Protein AF-A0A699IEY5-F1 (afdb_monomer)

Solvent-accessible surface area (backbone atoms only — not comparable to full-atom values): 15674 Å² total; per-residue (Å²): 140,81,79,82,81,75,88,79,75,71,82,82,68,81,81,73,72,76,74,82,61,88,77,71,74,79,75,63,92,64,83,70,92,79,74,82,74,78,90,82,69,92,73,86,74,79,84,72,88,73,83,80,87,78,88,80,79,92,80,80,87,82,85,88,82,80,82,84,90,82,86,85,75,80,78,88,69,86,71,77,81,76,75,76,70,77,94,68,75,80,67,66,61,58,60,57,77,64,67,80,75,80,73,69,82,71,77,78,71,74,88,68,87,76,70,91,72,90,74,92,76,89,74,88,72,87,68,78,74,76,75,69,78,70,74,88,62,81,77,60,67,68,61,55,56,51,49,51,50,53,52,51,51,48,54,51,51,50,57,54,50,50,54,51,50,52,56,50,50,57,51,50,53,53,52,51,55,52,51,52,52,52,51,54,53,49,52,53,49,52,53,48,52,54,51,51,52,51,51,50,51,54,52,51,53,51,52,51,57,54,48,53,52,55,51,54,55,58,71,68,52,75,82,73,91,128

Secondary structure (DSSP, 8-state):
--PPPPS--------------TTTTTTS-PPPTT----S----------------------------------------TT--------SSHHHHGGGTT-----------------------------------SSPPPHHHHHHHHHHHHHHHHHHHHHHHHHHHHHHHHHHHHHHHHHHHHHHHHHHHHHHHHHHHHHHHHHHHHHHHHHHHHHHHTSPPPP-

Organism: Tanacetum cinerariifolium (NCBI:txid118510)

Structure (mmCIF, N/CA/C/O backbone):
data_AF-A0A699IEY5-F1
#
_entry.id   AF-A0A699IEY5-F1
#
loop_
_atom_site.group_PDB
_atom_site.id
_atom_site.type_symbol
_atom_site.label_atom_id
_atom_site.label_alt_id
_atom_site.label_comp_id
_atom_site.label_asym_id
_atom_site.label_entity_id
_atom_site.label_seq_id
_atom_site.pdbx_PDB_ins_code
_atom_site.Cartn_x
_atom_site.Cartn_y
_atom_site.Cartn_z
_atom_site.occupancy
_atom_site.B_iso_or_equiv
_atom_site.auth_seq_id
_atom_site.auth_comp_id
_atom_site.auth_asym_id
_atom_site.auth_atom_id
_atom_site.pdbx_PDB_model_num
ATOM 1 N N . MET A 1 1 ? 12.102 36.924 26.875 1.00 44.59 1 MET A N 1
ATOM 2 C CA . MET A 1 1 ? 13.020 35.795 26.588 1.00 44.59 1 MET A CA 1
ATOM 3 C C . MET A 1 1 ? 12.290 34.607 27.156 1.00 44.59 1 MET A C 1
ATOM 5 O O . MET A 1 1 ? 12.479 34.282 28.319 1.00 44.59 1 MET A O 1
ATOM 9 N N . ASP A 1 2 ? 11.337 34.116 26.375 1.00 48.38 2 ASP A N 1
ATOM 10 C CA . ASP A 1 2 ? 10.254 33.259 26.839 1.00 48.38 2 ASP A CA 1
ATOM 11 C C . ASP A 1 2 ? 10.468 31.893 26.206 1.00 48.38 2 ASP A C 1
ATOM 13 O O . ASP A 1 2 ? 10.446 31.738 24.985 1.00 48.38 2 ASP A O 1
ATOM 17 N N . GLU A 1 3 ? 10.813 30.943 27.061 1.00 57.50 3 GLU A N 1
ATOM 18 C CA . GLU A 1 3 ? 11.148 29.573 26.706 1.00 57.50 3 GLU A CA 1
ATOM 19 C C . GLU A 1 3 ? 9.833 28.789 26.535 1.00 57.50 3 GLU A C 1
ATOM 21 O O . GLU A 1 3 ? 9.016 28.778 27.461 1.00 57.50 3 GLU A O 1
ATOM 26 N N . PRO A 1 4 ? 9.560 28.177 25.368 1.00 61.44 4 PRO A N 1
ATOM 27 C CA . PRO A 1 4 ? 8.331 27.419 25.171 1.00 61.44 4 PRO A CA 1
ATOM 28 C C . PRO A 1 4 ? 8.383 26.113 25.973 1.00 61.44 4 PRO A C 1
ATOM 30 O O . PRO A 1 4 ? 9.353 25.360 25.907 1.00 61.44 4 PRO A O 1
ATOM 33 N N . LEU A 1 5 ? 7.321 25.845 26.734 1.00 59.19 5 LEU A N 1
ATOM 34 C CA . LEU A 1 5 ? 7.157 24.613 27.502 1.00 59.19 5 LEU A CA 1
ATOM 35 C C . LEU A 1 5 ? 6.980 23.420 26.550 1.00 59.19 5 LEU A C 1
ATOM 37 O O . LEU A 1 5 ? 6.060 23.403 25.733 1.00 59.19 5 LEU A O 1
ATOM 41 N N . SER A 1 6 ? 7.861 22.425 26.667 1.00 62.97 6 SER A N 1
ATOM 42 C CA . SER A 1 6 ? 7.830 21.200 25.864 1.00 62.97 6 SER A CA 1
ATOM 43 C C . SER A 1 6 ? 6.516 20.415 26.062 1.00 62.97 6 SER A C 1
ATOM 45 O O . SER A 1 6 ? 6.135 20.184 27.213 1.00 62.97 6 SER A O 1
ATOM 47 N N . PRO A 1 7 ? 5.855 19.933 24.988 1.00 64.44 7 PRO A N 1
ATOM 48 C CA . PRO A 1 7 ? 4.575 19.206 25.054 1.00 64.44 7 PRO A CA 1
ATOM 49 C C . PRO A 1 7 ? 4.640 17.798 25.669 1.00 64.44 7 PRO A C 1
ATOM 51 O O . PRO A 1 7 ? 3.619 17.131 25.786 1.00 64.44 7 PRO A O 1
ATOM 54 N N . ASP A 1 8 ? 5.822 17.329 26.062 1.00 59.19 8 ASP A N 1
ATOM 55 C CA . ASP A 1 8 ? 6.097 15.909 26.307 1.00 59.19 8 ASP A CA 1
ATOM 56 C C . ASP A 1 8 ? 5.829 15.444 27.748 1.00 59.19 8 ASP A C 1
ATOM 58 O O . ASP A 1 8 ? 6.359 14.436 28.215 1.00 59.19 8 ASP A O 1
ATOM 62 N N . ARG A 1 9 ? 4.997 16.175 28.499 1.00 55.38 9 ARG A N 1
ATOM 63 C CA . ARG A 1 9 ? 4.624 15.773 29.861 1.00 55.38 9 ARG A CA 1
ATOM 64 C C . ARG A 1 9 ? 3.450 14.797 29.816 1.00 55.38 9 ARG A C 1
ATOM 66 O O . ARG A 1 9 ? 2.332 15.117 30.215 1.00 55.38 9 ARG A O 1
ATOM 73 N N . VAL A 1 10 ? 3.730 13.605 29.299 1.00 57.25 10 VAL A N 1
ATOM 74 C CA . VAL A 1 10 ? 2.862 12.431 29.400 1.00 57.25 10 VAL A CA 1
ATOM 75 C C . VAL A 1 10 ? 2.579 12.183 30.884 1.00 57.25 10 VAL A C 1
ATOM 77 O O . VAL A 1 10 ? 3.486 12.146 31.714 1.00 57.25 10 VAL A O 1
ATOM 80 N N . PHE A 1 11 ? 1.299 12.095 31.236 1.00 51.12 11 PHE A N 1
ATOM 81 C CA . PHE A 1 11 ? 0.870 11.714 32.574 1.00 51.12 11 PHE A CA 1
ATOM 82 C C . PHE A 1 11 ? 1.264 10.254 32.818 1.00 51.12 11 PHE A C 1
ATOM 84 O O . PHE A 1 11 ? 0.565 9.341 32.381 1.00 51.12 11 PHE A O 1
ATOM 91 N N . ASP A 1 12 ? 2.357 10.038 33.546 1.00 49.09 12 ASP A N 1
ATOM 92 C CA . ASP A 1 12 ? 2.667 8.746 34.154 1.00 49.09 12 ASP A CA 1
ATOM 93 C C . ASP A 1 12 ? 1.659 8.485 35.280 1.00 49.09 12 ASP A C 1
ATOM 95 O O . ASP A 1 12 ? 1.899 8.786 36.452 1.00 49.09 12 ASP A O 1
ATOM 99 N N . PHE A 1 13 ? 0.486 7.954 34.932 1.00 56.94 13 PHE A N 1
ATOM 100 C CA . PHE A 1 13 ? -0.354 7.300 35.925 1.00 56.94 13 PHE A CA 1
ATOM 101 C C . PHE A 1 13 ? 0.352 6.000 36.320 1.00 56.94 13 PHE A C 1
ATOM 103 O O . PHE A 1 13 ? 0.524 5.136 35.455 1.00 56.94 13 PHE A O 1
ATOM 110 N N . PRO A 1 14 ? 0.770 5.823 37.588 1.00 55.97 14 PRO A N 1
ATOM 111 C CA . PRO A 1 14 ? 1.226 4.522 38.036 1.00 55.97 14 PRO A CA 1
ATOM 112 C C . PRO A 1 14 ? 0.063 3.551 37.843 1.00 55.97 14 PRO A C 1
ATOM 114 O O . PRO A 1 14 ? -1.015 3.706 38.420 1.00 55.97 14 PRO A O 1
ATOM 117 N N . MET A 1 15 ? 0.270 2.580 36.960 1.00 57.09 15 MET A N 1
ATOM 118 C CA . MET A 1 15 ? -0.597 1.426 36.800 1.00 57.09 15 MET A CA 1
ATOM 119 C C . MET A 1 15 ? -0.397 0.550 38.040 1.00 57.09 15 MET A C 1
ATOM 121 O O . MET A 1 15 ? 0.263 -0.484 37.972 1.00 57.09 15 MET A O 1
ATOM 125 N N . ASP A 1 16 ? -0.901 0.997 39.191 1.00 61.44 16 ASP A N 1
ATOM 126 C CA . ASP A 1 16 ? -0.962 0.165 40.385 1.00 61.44 16 ASP A CA 1
ATOM 127 C C . ASP A 1 16 ? -1.960 -0.952 40.081 1.00 61.44 16 ASP A C 1
ATOM 129 O O . ASP A 1 16 ? -3.182 -0.772 40.089 1.00 61.44 16 ASP A O 1
ATOM 133 N N . GLU A 1 17 ? -1.406 -2.099 39.700 1.00 58.75 17 GLU A N 1
ATOM 134 C CA . GLU A 1 17 ? -2.132 -3.340 39.508 1.00 58.75 17 GLU A CA 1
ATOM 135 C C . GLU A 1 17 ? -2.865 -3.630 40.828 1.00 58.75 17 GLU A C 1
ATOM 137 O O . GLU A 1 17 ? -2.207 -3.777 41.862 1.00 58.75 17 GLU A O 1
ATOM 142 N N . PRO A 1 18 ? -4.212 -3.625 40.855 1.00 67.00 18 PRO A N 1
ATOM 143 C CA . PRO A 1 18 ? -4.933 -3.806 42.101 1.00 67.00 18 PRO A CA 1
ATOM 144 C C . PRO A 1 18 ? -4.566 -5.174 42.665 1.00 67.00 18 PRO A C 1
ATOM 146 O O . PRO A 1 18 ? -4.771 -6.198 42.010 1.00 67.00 18 PRO A O 1
ATOM 149 N N . GLU A 1 19 ? -4.004 -5.163 43.873 1.00 70.19 19 GLU A N 1
ATOM 150 C CA . GLU A 1 19 ? -3.652 -6.355 44.632 1.00 70.19 19 GLU A CA 1
ATOM 151 C C . GLU A 1 19 ? -4.852 -7.321 44.592 1.00 70.19 19 GLU A C 1
ATOM 153 O O . GLU A 1 19 ? -5.968 -6.914 44.941 1.00 70.19 19 GLU A O 1
ATOM 158 N N . PRO A 1 20 ? -4.690 -8.561 44.091 1.00 64.06 20 PRO A N 1
ATOM 159 C CA . PRO A 1 20 ? -5.809 -9.468 43.901 1.00 64.06 20 PRO A CA 1
ATOM 160 C C . PRO A 1 20 ? -6.422 -9.786 45.263 1.00 64.06 20 PRO A C 1
ATOM 162 O O . PRO A 1 20 ? -5.891 -10.577 46.042 1.00 64.06 20 PRO A O 1
ATOM 165 N N . HIS A 1 21 ? -7.542 -9.132 45.571 1.00 51.53 21 HIS A N 1
ATOM 166 C CA . HIS A 1 21 ? -8.253 -9.356 46.815 1.00 51.53 21 HIS A CA 1
ATOM 167 C C . HIS A 1 21 ? -8.702 -10.829 46.874 1.00 51.53 21 HIS A C 1
ATOM 169 O O . HIS A 1 21 ? -9.432 -11.274 45.984 1.00 51.53 21 HIS A O 1
ATOM 175 N N . PRO A 1 22 ? -8.366 -11.582 47.938 1.00 62.94 22 PRO A N 1
ATOM 176 C CA . PRO A 1 22 ? -8.745 -12.992 48.098 1.00 62.94 22 PRO A CA 1
ATOM 177 C C . PRO A 1 22 ? -10.261 -13.226 48.262 1.00 62.94 22 PRO A C 1
ATOM 179 O O . PRO A 1 22 ? -10.698 -14.342 48.515 1.00 62.94 22 PRO A O 1
ATOM 182 N N . ALA A 1 23 ? -11.091 -12.192 48.098 1.00 49.69 23 ALA A N 1
ATOM 183 C CA . ALA A 1 23 ? -12.546 -12.307 48.050 1.00 49.69 23 ALA A CA 1
ATOM 184 C C . ALA A 1 23 ? -13.081 -12.773 46.676 1.00 49.69 23 ALA A C 1
ATOM 186 O O . ALA A 1 23 ? -14.285 -12.970 46.530 1.00 49.69 23 ALA A O 1
ATOM 187 N N . TYR A 1 24 ? -12.214 -12.962 45.674 1.00 47.25 24 TYR A N 1
ATOM 188 C CA . TYR A 1 24 ? -12.603 -13.275 44.293 1.00 47.25 24 TYR A CA 1
ATOM 189 C C . TYR A 1 24 ? -12.649 -14.780 43.949 1.00 47.25 24 TYR A C 1
ATOM 191 O O . TYR A 1 24 ? -12.571 -15.141 42.781 1.00 47.25 24 TYR A O 1
ATOM 199 N N 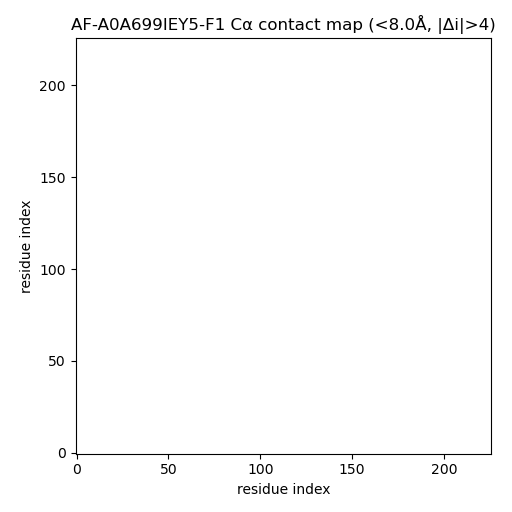. ASP A 1 25 ? -12.829 -15.667 44.933 1.00 50.59 25 ASP A N 1
ATOM 200 C CA . ASP A 1 25 ? -13.098 -17.104 44.698 1.00 50.59 25 ASP A CA 1
ATOM 201 C C . ASP A 1 25 ? -14.599 -17.425 44.512 1.00 50.59 25 ASP A C 1
ATOM 203 O O . ASP A 1 25 ? -14.991 -18.577 44.319 1.00 50.59 25 ASP A O 1
ATOM 207 N N . PHE A 1 26 ? -15.469 -16.408 44.519 1.00 53.47 26 PHE A N 1
ATOM 208 C CA . PHE A 1 26 ? -16.922 -16.587 44.387 1.00 53.47 26 PHE A CA 1
ATOM 209 C C . PHE A 1 26 ? -17.427 -16.804 42.951 1.00 53.47 26 PHE A C 1
ATOM 211 O O . PHE A 1 26 ? -18.606 -17.099 42.763 1.00 53.47 26 PHE A O 1
ATOM 218 N N . PHE A 1 27 ? -16.557 -16.706 41.941 1.00 51.53 27 PHE A N 1
ATOM 219 C CA . PHE A 1 27 ? -16.922 -16.869 40.528 1.00 51.53 27 PHE A CA 1
ATOM 220 C C . PHE A 1 27 ? -16.269 -18.089 39.876 1.00 51.53 27 PHE A C 1
ATOM 222 O O . PHE A 1 27 ? -15.937 -18.072 38.690 1.00 51.53 27 PHE A O 1
ATOM 229 N N . THR A 1 28 ? -16.134 -19.193 40.611 1.00 51.50 28 THR A N 1
ATOM 230 C CA . THR A 1 28 ? -16.179 -20.482 39.913 1.00 51.50 28 THR A CA 1
ATOM 231 C C . THR A 1 28 ? -17.597 -20.625 39.343 1.00 51.50 28 THR A C 1
ATOM 233 O O . THR A 1 28 ? -18.558 -20.441 40.091 1.00 51.50 28 THR A O 1
ATOM 236 N N . PRO A 1 29 ? -17.786 -20.894 38.036 1.00 52.06 29 PRO A N 1
ATOM 237 C CA . PRO A 1 29 ? -19.105 -21.151 37.473 1.00 52.06 29 PRO A CA 1
ATOM 238 C C . PRO A 1 29 ? -19.614 -22.499 38.000 1.00 52.06 29 PRO A C 1
ATOM 240 O O . PRO A 1 29 ? -19.549 -23.530 37.334 1.00 52.06 29 PRO A O 1
ATOM 243 N N . GLY A 1 30 ? -20.070 -22.501 39.248 1.00 53.75 30 GLY A N 1
ATOM 244 C CA . GLY A 1 30 ? -20.831 -23.581 39.839 1.00 53.75 30 GLY A CA 1
ATOM 245 C C . GLY A 1 30 ? -22.255 -23.533 39.282 1.00 53.75 30 GLY A C 1
ATOM 246 O O . GLY A 1 30 ? -22.832 -22.448 39.181 1.00 53.75 30 GLY A O 1
ATOM 247 N N . PRO A 1 31 ? -22.849 -24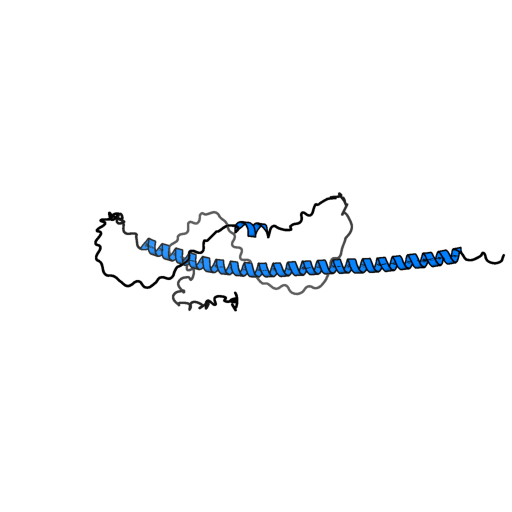.674 38.898 1.00 54.16 31 PRO A N 1
ATOM 248 C CA . PRO A 1 31 ? -24.243 -24.706 38.481 1.00 54.16 31 PRO A CA 1
ATOM 249 C C . PRO A 1 31 ? -25.126 -24.179 39.622 1.00 54.16 31 PRO A C 1
ATOM 251 O O . PRO A 1 31 ? -25.134 -24.743 40.715 1.00 54.16 31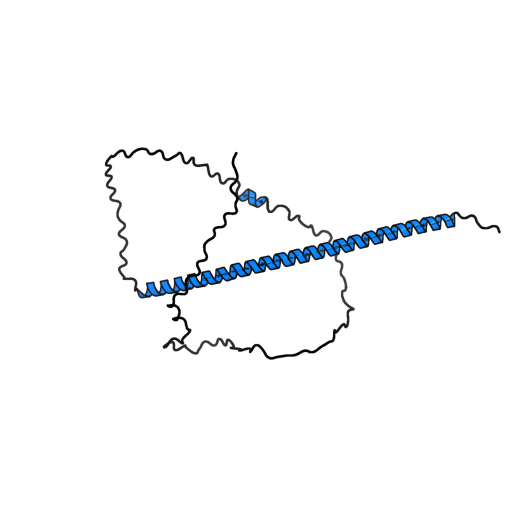 PRO A O 1
ATOM 254 N N . LEU A 1 32 ? -25.848 -23.083 39.365 1.00 53.22 32 LEU A N 1
ATOM 255 C CA . LEU A 1 32 ? -26.795 -22.480 40.304 1.00 53.22 32 LEU A CA 1
ATOM 256 C C . LEU A 1 32 ? -27.790 -23.550 40.797 1.00 53.22 32 LEU A C 1
ATOM 258 O O . LEU A 1 32 ? -28.533 -24.110 39.980 1.00 53.22 32 LEU A O 1
ATOM 262 N N . PRO A 1 33 ? -27.850 -23.847 42.108 1.00 51.00 33 PRO A N 1
ATOM 263 C CA . PRO A 1 33 ? -28.810 -24.798 42.640 1.00 51.00 33 PRO A CA 1
ATOM 264 C C . PRO A 1 33 ? -30.203 -24.165 42.588 1.00 51.00 33 PRO A C 1
ATOM 266 O O . PRO A 1 33 ? -30.530 -23.288 43.380 1.00 51.00 33 PRO A O 1
ATOM 269 N N . GLY A 1 34 ? -31.024 -24.599 41.629 1.00 53.75 34 GLY A N 1
ATOM 270 C CA . GLY A 1 34 ? -32.441 -24.226 41.557 1.00 53.75 34 GLY A CA 1
ATOM 271 C C . GLY A 1 34 ? -32.928 -23.701 40.209 1.00 53.75 34 GLY A C 1
ATOM 272 O O . GLY A 1 34 ? -34.137 -23.546 40.040 1.00 53.75 34 GLY A O 1
ATOM 273 N N . TYR A 1 35 ? -32.051 -23.485 39.223 1.00 52.12 35 TYR A N 1
ATOM 274 C CA . TYR A 1 35 ? -32.509 -23.127 37.880 1.00 52.12 35 TYR A CA 1
ATOM 275 C C . TYR A 1 35 ? -32.896 -24.385 37.095 1.00 52.12 35 TYR A C 1
ATOM 277 O O . TYR A 1 35 ? -32.080 -25.009 36.416 1.00 52.12 35 TYR A O 1
ATOM 285 N N . VAL A 1 36 ? -34.166 -24.780 37.202 1.00 46.84 36 VAL A N 1
ATOM 286 C CA . VAL A 1 36 ? -34.780 -25.766 36.304 1.00 46.84 36 VAL A CA 1
ATOM 287 C C . VAL A 1 36 ? -34.956 -25.087 34.946 1.00 46.84 36 VAL A C 1
ATOM 289 O O . VAL A 1 36 ? -35.985 -24.480 34.655 1.00 46.84 36 VAL A O 1
ATOM 292 N N . GLY A 1 37 ? -33.894 -25.124 34.142 1.00 47.22 37 GLY A N 1
ATOM 293 C CA . GLY A 1 37 ? -33.893 -24.627 32.774 1.00 47.22 37 GLY A CA 1
ATOM 294 C C . GLY A 1 37 ? -34.961 -25.339 31.950 1.00 47.22 37 GLY A C 1
ATOM 295 O O . GLY A 1 37 ? -34.949 -26.561 31.816 1.00 47.22 37 GLY A O 1
ATOM 296 N N . ASN A 1 38 ? -35.893 -24.554 31.419 1.00 56.19 38 ASN A N 1
ATOM 297 C CA . ASN A 1 38 ? -36.913 -24.979 30.472 1.00 56.19 38 ASN A CA 1
ATOM 298 C C . ASN A 1 38 ? -36.242 -25.567 29.207 1.00 56.19 38 ASN A C 1
ATOM 300 O O . ASN A 1 38 ? -35.584 -24.815 28.488 1.00 56.19 38 ASN A O 1
ATOM 304 N N . PRO A 1 39 ? -36.391 -26.871 28.902 1.00 54.03 39 PRO A N 1
ATOM 305 C CA . PRO A 1 39 ? -35.650 -27.541 27.828 1.00 54.03 39 PRO A CA 1
ATOM 306 C C . PRO A 1 39 ? -36.206 -27.294 26.412 1.00 54.03 39 PRO A C 1
ATOM 308 O O . PRO A 1 39 ? -35.895 -28.052 25.498 1.00 54.03 39 PRO A O 1
ATOM 311 N N . ASN A 1 40 ? -37.040 -26.271 26.200 1.00 53.62 40 ASN A N 1
ATOM 312 C CA . ASN A 1 40 ? -37.707 -26.045 24.915 1.00 53.62 40 ASN A CA 1
ATOM 313 C C . ASN A 1 40 ? -37.403 -24.676 24.291 1.00 53.62 40 ASN A C 1
ATOM 315 O O . ASN A 1 40 ? -38.310 -23.891 24.009 1.00 53.62 40 ASN A O 1
ATOM 319 N N . ASN A 1 41 ? -36.131 -24.394 24.027 1.00 51.72 41 ASN A N 1
ATOM 320 C CA . ASN A 1 41 ? -35.771 -23.512 22.924 1.00 51.72 41 ASN A CA 1
ATOM 321 C C . ASN A 1 41 ? -34.960 -24.318 21.897 1.00 51.72 41 ASN A C 1
ATOM 323 O O . ASN A 1 41 ? -33.858 -24.795 22.137 1.00 51.72 41 ASN A O 1
ATOM 327 N N . GLY A 1 42 ? -35.576 -24.553 20.738 1.00 53.00 42 GLY A N 1
ATOM 328 C CA . GLY A 1 42 ? -35.043 -25.354 19.635 1.00 53.00 42 GLY A CA 1
ATOM 329 C C . GLY A 1 42 ? -33.914 -24.681 18.851 1.00 53.00 42 GLY A C 1
ATOM 330 O O . GLY A 1 42 ? -33.864 -24.800 17.631 1.00 53.00 42 GLY A O 1
ATOM 331 N N . ASN A 1 43 ? -33.008 -23.967 19.508 1.00 48.94 43 ASN A N 1
ATOM 332 C CA . ASN A 1 43 ? -31.801 -23.423 18.899 1.00 48.94 43 ASN A CA 1
ATOM 333 C C . ASN A 1 43 ? -30.631 -24.384 19.144 1.00 48.94 43 ASN A C 1
ATOM 335 O O . ASN A 1 43 ? -29.822 -24.212 20.052 1.00 48.94 43 ASN A O 1
ATOM 339 N N . GLY A 1 44 ? -30.555 -25.399 18.278 1.00 53.78 44 GLY A N 1
ATOM 340 C CA . GLY A 1 44 ? -29.440 -26.334 18.158 1.00 53.78 44 GLY A CA 1
ATOM 341 C C . GLY A 1 44 ? -28.143 -25.644 17.742 1.00 53.78 44 GLY A C 1
ATOM 342 O O . GLY A 1 44 ? -27.772 -25.651 16.572 1.00 53.78 44 GLY A O 1
ATOM 343 N N . TRP A 1 45 ? -27.435 -25.079 18.717 1.00 45.75 45 TRP A N 1
ATOM 344 C CA . TRP A 1 45 ? -26.037 -24.705 18.562 1.00 45.75 45 TRP A CA 1
ATOM 345 C C . TRP A 1 45 ? -25.186 -25.912 18.931 1.00 45.75 45 TRP A C 1
ATOM 347 O O . TRP A 1 45 ? -25.079 -26.325 20.085 1.00 45.75 45 TRP A O 1
ATOM 357 N N . ILE A 1 46 ? -24.655 -26.520 17.880 1.00 54.22 46 ILE A N 1
ATOM 358 C CA . ILE A 1 46 ? -23.742 -27.649 17.897 1.00 54.22 46 ILE A CA 1
ATOM 359 C C . ILE A 1 46 ? -22.551 -27.302 18.800 1.00 54.22 46 ILE A C 1
ATOM 361 O O . ILE A 1 46 ? -21.737 -26.439 18.482 1.00 54.22 46 ILE A O 1
ATOM 365 N N . LYS A 1 47 ? -22.442 -28.023 19.919 1.00 55.06 47 LYS A N 1
ATOM 366 C CA . LYS A 1 47 ? -21.154 -28.340 20.532 1.00 55.06 47 LYS A CA 1
ATOM 367 C C . LYS A 1 47 ? -20.397 -29.211 19.535 1.00 55.06 47 LYS A C 1
ATOM 369 O O . LYS A 1 47 ? -20.723 -30.384 19.377 1.00 55.06 47 LYS A O 1
ATOM 374 N N . ALA A 1 48 ? -19.422 -28.632 18.852 1.00 53.06 48 ALA A N 1
ATOM 375 C CA . ALA A 1 48 ? -18.351 -29.395 18.239 1.00 53.06 48 ALA A CA 1
ATOM 376 C C . ALA A 1 48 ? -17.082 -29.075 19.025 1.00 53.06 48 ALA A C 1
ATOM 378 O O . ALA A 1 48 ? -16.413 -28.076 18.774 1.00 53.06 48 ALA A O 1
ATOM 379 N N . ASP A 1 49 ? -16.794 -29.932 20.002 1.00 52.31 49 ASP A N 1
ATOM 380 C CA . ASP A 1 49 ? -15.433 -30.169 20.459 1.00 52.31 49 ASP A CA 1
ATOM 381 C C . ASP A 1 49 ? -14.624 -30.624 19.237 1.00 52.31 49 ASP A C 1
ATOM 383 O O . ASP A 1 49 ? -14.739 -31.765 18.787 1.00 52.31 49 ASP A O 1
ATOM 387 N N . VAL A 1 50 ? -13.842 -29.716 18.655 1.00 42.94 50 VAL A N 1
ATOM 388 C CA . VAL A 1 50 ? -12.776 -30.081 17.722 1.00 42.94 50 VAL A CA 1
ATOM 389 C C . VAL A 1 50 ? -11.503 -30.217 18.555 1.00 42.94 50 VAL A C 1
ATOM 391 O O . VAL A 1 50 ? -10.998 -29.202 19.043 1.00 42.94 50 VAL A O 1
ATOM 394 N N . PRO A 1 51 ? -10.972 -31.435 18.764 1.00 57.78 51 PRO A N 1
ATOM 395 C CA . PRO A 1 51 ? -9.686 -31.596 19.415 1.00 57.78 51 PRO A CA 1
ATOM 396 C C . PRO A 1 51 ? -8.587 -31.050 18.500 1.00 57.78 51 PRO A C 1
ATOM 398 O O . PRO A 1 51 ? -8.356 -31.544 17.396 1.00 57.78 51 PRO A O 1
ATOM 401 N N . LEU A 1 52 ? -7.898 -30.019 18.986 1.00 51.62 52 LEU A N 1
ATOM 402 C CA . LEU A 1 52 ? -6.560 -29.683 18.529 1.00 51.62 52 LEU A CA 1
ATOM 403 C C . LEU A 1 52 ? -5.625 -30.867 18.806 1.00 51.62 52 LEU A C 1
ATOM 405 O O . LEU A 1 52 ? -5.657 -31.447 19.889 1.00 51.62 52 LEU A O 1
ATOM 409 N N . LEU A 1 53 ? -4.705 -31.076 17.863 1.00 49.69 53 LEU A N 1
ATOM 410 C CA . LEU A 1 53 ? -3.386 -31.675 18.071 1.00 49.69 53 LEU A CA 1
ATOM 411 C C . LEU A 1 53 ? -3.293 -33.209 17.958 1.00 49.69 53 LEU A C 1
ATOM 413 O O . LEU A 1 53 ? -3.346 -33.949 18.935 1.00 49.69 53 LEU A O 1
ATOM 417 N N . GLY A 1 54 ? -3.019 -33.661 16.734 1.00 44.56 54 GLY A N 1
ATOM 418 C CA . GLY A 1 54 ? -2.505 -34.994 16.430 1.00 44.56 54 GLY A CA 1
ATOM 419 C C . GLY A 1 54 ? -1.652 -34.953 15.163 1.00 44.56 54 GLY A C 1
ATOM 420 O O . GLY A 1 54 ? -2.180 -35.084 14.069 1.00 44.56 54 GLY A O 1
ATOM 421 N N . GLU A 1 55 ? -0.359 -34.675 15.341 1.00 53.44 55 GLU A N 1
ATOM 422 C CA . GLU A 1 55 ? 0.759 -35.307 14.624 1.00 53.44 55 GLU A CA 1
ATOM 423 C C . GLU A 1 55 ? 0.550 -35.647 13.128 1.00 53.44 55 GLU A C 1
ATOM 425 O O . GLU A 1 55 ? 0.017 -36.697 12.780 1.00 53.44 55 GLU A O 1
ATOM 430 N N . LEU A 1 56 ? 1.078 -34.813 12.225 1.00 45.56 56 LEU A N 1
ATOM 431 C CA . LEU A 1 56 ? 1.412 -35.249 10.866 1.00 45.56 56 LEU A CA 1
ATOM 432 C C . LEU A 1 56 ? 2.823 -34.789 10.519 1.00 45.56 56 LEU A C 1
ATOM 434 O O . LEU A 1 56 ? 3.114 -33.604 10.359 1.00 45.56 56 LEU A O 1
ATOM 438 N N . GLY A 1 57 ? 3.699 -35.787 10.490 1.00 39.41 57 GLY A N 1
ATOM 439 C CA . GLY A 1 57 ? 5.091 -35.672 10.125 1.00 39.41 57 GLY A CA 1
ATOM 440 C C . GLY A 1 57 ? 5.299 -35.340 8.651 1.00 39.41 57 GLY A C 1
ATOM 441 O O . GLY A 1 57 ? 4.406 -35.424 7.812 1.00 39.41 57 GLY A O 1
ATOM 442 N N . ALA A 1 58 ? 6.546 -34.967 8.389 1.00 51.09 58 ALA A N 1
ATOM 443 C CA . ALA A 1 58 ? 7.157 -34.714 7.099 1.00 51.09 58 ALA A CA 1
ATOM 444 C C . ALA A 1 58 ? 6.612 -35.564 5.934 1.00 51.09 58 ALA A C 1
ATOM 446 O O . ALA A 1 58 ? 6.730 -36.789 5.932 1.00 51.09 58 ALA A O 1
ATOM 447 N N . MET A 1 59 ? 6.174 -34.887 4.870 1.00 43.78 59 MET A N 1
ATOM 448 C CA . MET A 1 59 ? 6.287 -35.412 3.513 1.00 43.78 59 MET A CA 1
ATOM 449 C C . MET A 1 59 ? 6.881 -34.337 2.606 1.00 43.78 59 MET A C 1
ATOM 451 O O . MET A 1 59 ? 6.438 -33.192 2.568 1.00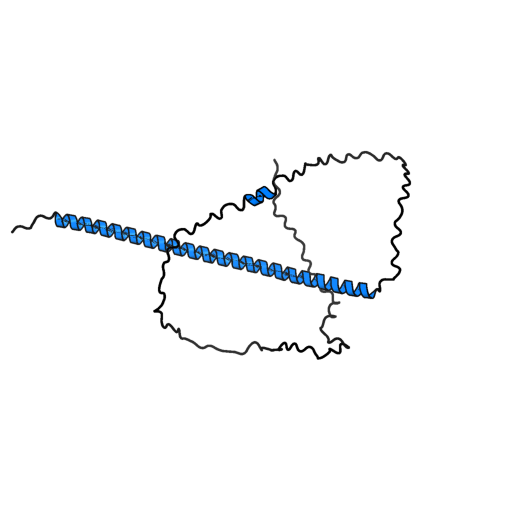 43.78 59 MET A O 1
ATOM 455 N N . ALA A 1 60 ? 7.964 -34.735 1.956 1.00 47.59 60 ALA A N 1
ATOM 456 C CA . ALA A 1 60 ? 8.755 -33.967 1.021 1.00 47.59 60 ALA A CA 1
ATOM 457 C C . ALA A 1 60 ? 8.049 -33.811 -0.339 1.00 47.59 60 ALA A C 1
ATOM 459 O O . ALA A 1 60 ? 7.266 -34.673 -0.718 1.00 47.59 60 ALA A O 1
ATOM 460 N N . ASN A 1 61 ? 8.448 -32.756 -1.062 1.00 49.19 61 ASN A N 1
ATOM 461 C CA . ASN A 1 61 ? 8.546 -32.615 -2.524 1.00 49.19 61 ASN A CA 1
ATOM 462 C C . ASN A 1 61 ? 7.349 -33.018 -3.406 1.00 49.19 61 ASN A C 1
ATOM 464 O O . ASN A 1 61 ? 7.152 -34.201 -3.637 1.00 49.19 61 ASN A O 1
ATOM 468 N N . GLU A 1 62 ? 6.712 -32.037 -4.065 1.00 53.94 62 GLU A N 1
ATOM 469 C CA . GLU A 1 62 ? 6.851 -31.794 -5.523 1.00 53.94 62 GLU A CA 1
ATOM 470 C C . GLU A 1 62 ? 6.091 -30.509 -5.946 1.00 53.94 62 GLU A C 1
ATOM 472 O O . GLU A 1 62 ? 4.946 -30.323 -5.531 1.00 53.94 62 GLU A O 1
ATOM 477 N N . PRO A 1 63 ? 6.673 -29.598 -6.755 1.00 48.34 63 PRO A N 1
ATOM 478 C CA . PRO A 1 63 ? 5.959 -28.436 -7.276 1.00 48.34 63 PRO A CA 1
ATOM 479 C C . PRO A 1 63 ? 5.205 -28.798 -8.563 1.00 48.34 63 PRO A C 1
ATOM 481 O O . PRO A 1 63 ? 5.812 -29.077 -9.597 1.00 48.34 63 PRO A O 1
ATOM 484 N N . MET A 1 64 ? 3.873 -28.732 -8.535 1.00 46.00 64 MET A N 1
ATOM 485 C CA . MET A 1 64 ? 3.062 -28.749 -9.755 1.00 46.00 64 MET A CA 1
ATOM 486 C C . MET A 1 64 ? 3.171 -27.400 -10.476 1.00 46.00 64 MET A C 1
ATOM 488 O O . MET A 1 64 ? 2.353 -26.502 -10.295 1.00 46.00 64 MET A O 1
ATOM 492 N N . VAL A 1 65 ? 4.202 -27.274 -11.311 1.00 49.72 65 VAL A N 1
ATOM 493 C CA . VAL A 1 65 ? 4.239 -26.331 -12.433 1.00 49.72 65 VAL A CA 1
ATOM 494 C C . VAL A 1 65 ? 3.556 -27.014 -13.614 1.00 49.72 65 VAL A C 1
ATOM 496 O O . VAL A 1 65 ? 4.081 -27.977 -14.168 1.00 49.72 65 VAL A O 1
ATOM 499 N N . GLY A 1 66 ? 2.384 -26.520 -14.003 1.00 43.59 66 GLY A N 1
ATOM 500 C CA . GLY A 1 66 ? 1.671 -27.004 -15.178 1.00 43.59 66 GLY A CA 1
ATOM 501 C C . GLY A 1 66 ? 0.610 -26.015 -15.645 1.00 43.59 66 GLY A C 1
ATOM 502 O O . GLY A 1 66 ? -0.428 -25.897 -15.009 1.00 43.59 66 GLY A O 1
ATOM 503 N N . LEU A 1 67 ? 0.888 -25.394 -16.797 1.00 48.88 67 LEU A N 1
ATOM 504 C CA . LEU A 1 67 ? -0.041 -24.714 -17.712 1.00 48.88 67 LEU A CA 1
ATOM 505 C C . LEU A 1 67 ? -0.510 -23.294 -17.351 1.00 48.88 67 LEU A C 1
ATOM 507 O O . LEU A 1 67 ? -1.636 -23.042 -16.941 1.00 48.88 67 LEU A O 1
ATOM 511 N N . LEU A 1 68 ? 0.382 -22.352 -17.664 1.00 50.78 68 LEU A N 1
ATOM 512 C CA . LEU A 1 68 ? 0.028 -21.137 -18.404 1.00 50.78 68 LEU A CA 1
ATOM 513 C C . LEU A 1 68 ? -0.534 -21.492 -19.797 1.00 50.78 68 LEU A C 1
ATOM 515 O O . LEU A 1 68 ? -0.183 -22.538 -20.341 1.00 50.78 68 LEU A O 1
ATOM 519 N N . VAL A 1 69 ? -1.231 -20.519 -20.395 1.00 47.09 69 VAL A N 1
ATOM 520 C CA . VAL A 1 69 ? -1.586 -20.372 -21.826 1.00 47.09 69 VAL A CA 1
ATOM 521 C C . VAL A 1 69 ? -3.014 -20.806 -22.183 1.00 47.09 69 VAL A C 1
ATOM 523 O O . VAL A 1 69 ? -3.246 -21.915 -22.647 1.00 47.09 69 VAL A O 1
ATOM 526 N N . ASP A 1 70 ? -3.986 -19.930 -21.926 1.00 48.16 70 ASP A N 1
ATOM 527 C CA . ASP A 1 70 ? -4.707 -19.150 -22.952 1.00 48.16 70 ASP A CA 1
ATOM 528 C C . ASP A 1 70 ? -5.897 -18.421 -22.303 1.00 48.16 70 ASP A C 1
ATOM 530 O O . ASP A 1 70 ? -6.390 -18.848 -21.267 1.00 48.16 70 ASP A O 1
ATOM 534 N N . GLU A 1 71 ? -6.357 -17.332 -22.925 1.00 56.62 71 GLU A N 1
ATOM 535 C CA . GLU A 1 71 ? -7.594 -16.600 -22.579 1.00 56.62 71 GLU A CA 1
ATOM 536 C C . GLU A 1 71 ? -7.470 -15.429 -21.582 1.00 56.62 71 GLU A C 1
ATOM 538 O O . GLU A 1 71 ? -8.239 -15.270 -20.639 1.00 56.62 71 GLU A O 1
ATOM 543 N N . ILE A 1 72 ? -6.553 -14.508 -21.874 1.00 52.03 72 ILE A N 1
ATOM 544 C CA . ILE A 1 72 ? -6.793 -13.077 -21.628 1.00 52.03 72 ILE A CA 1
ATOM 545 C C . ILE A 1 72 ? -6.915 -12.395 -22.986 1.00 52.03 72 ILE A C 1
ATOM 547 O O . ILE A 1 72 ? -5.959 -11.860 -23.538 1.00 52.03 72 ILE A O 1
ATOM 551 N N . ALA A 1 73 ? -8.114 -12.501 -23.558 1.00 44.94 73 ALA A N 1
ATOM 552 C CA . ALA A 1 73 ? -8.538 -11.629 -24.636 1.00 44.94 73 ALA A CA 1
ATOM 553 C C . ALA A 1 73 ? -8.693 -10.215 -24.063 1.00 44.94 73 ALA A C 1
ATOM 555 O O . ALA A 1 73 ? -9.492 -9.984 -23.154 1.00 44.94 73 ALA A O 1
ATOM 556 N N . GLU A 1 74 ? -7.905 -9.284 -24.588 1.00 61.53 74 GLU A N 1
ATOM 557 C CA . GLU A 1 74 ? -8.076 -7.853 -24.364 1.00 61.53 74 GLU A CA 1
ATOM 558 C C . GLU A 1 74 ? -9.505 -7.423 -24.746 1.00 61.53 74 GLU A C 1
ATOM 560 O O . GLU A 1 74 ? -10.076 -7.900 -25.733 1.00 61.53 74 GLU A O 1
ATOM 565 N N . PRO A 1 75 ? -10.062 -6.450 -24.013 1.00 43.69 75 PRO A N 1
ATOM 566 C CA . PRO A 1 75 ? -10.230 -5.185 -24.700 1.00 43.69 75 PRO A CA 1
ATOM 567 C C . PRO A 1 75 ? -9.585 -4.055 -23.909 1.00 43.69 75 PRO A C 1
ATOM 569 O O . PRO A 1 75 ? -10.033 -3.653 -22.836 1.00 43.69 75 PRO A O 1
ATOM 572 N N . ILE A 1 76 ? -8.551 -3.503 -24.533 1.00 55.09 76 ILE A N 1
ATOM 573 C CA . ILE A 1 76 ? -8.200 -2.095 -24.454 1.00 55.09 76 ILE A CA 1
ATOM 574 C C . ILE A 1 76 ? -9.466 -1.315 -24.842 1.00 55.09 76 ILE A C 1
ATOM 576 O O . ILE A 1 76 ? -9.798 -1.189 -26.019 1.00 55.09 76 ILE A O 1
ATOM 580 N N . VAL A 1 77 ? -10.218 -0.844 -23.851 1.00 50.09 77 VAL A N 1
ATOM 581 C CA . VAL A 1 77 ? -11.044 0.349 -24.024 1.00 50.09 77 VAL A CA 1
ATOM 582 C C . VAL A 1 77 ? -10.209 1.486 -23.470 1.00 50.09 77 VAL A C 1
ATOM 584 O O . VAL A 1 77 ? -9.913 1.520 -22.276 1.00 50.09 77 VAL A O 1
ATOM 587 N N . GLU A 1 78 ? -9.795 2.375 -24.370 1.00 56.25 78 GLU A N 1
ATOM 588 C CA . GLU A 1 78 ? -9.327 3.720 -24.058 1.00 56.25 78 GLU A CA 1
ATOM 589 C C . GLU A 1 78 ? -10.319 4.379 -23.092 1.00 56.25 78 GLU A C 1
ATOM 591 O O . GLU A 1 78 ? -11.360 4.893 -23.487 1.00 56.25 78 GLU A O 1
ATOM 596 N N . ALA A 1 79 ? -10.005 4.343 -21.799 1.00 54.62 79 ALA A N 1
ATOM 597 C CA . ALA A 1 79 ? -10.468 5.344 -20.851 1.00 54.62 79 ALA A CA 1
ATOM 598 C C . ALA A 1 79 ? -9.381 6.418 -20.778 1.00 54.62 79 ALA A C 1
ATOM 600 O O . ALA A 1 79 ? -8.683 6.583 -19.777 1.00 54.62 79 ALA A O 1
ATOM 601 N N . GLU A 1 80 ? -9.198 7.087 -21.913 1.00 57.22 80 GLU A N 1
ATOM 602 C CA . GLU A 1 80 ? -8.685 8.445 -21.949 1.00 57.22 80 GLU A CA 1
ATOM 603 C C . GLU A 1 80 ? -9.535 9.309 -20.999 1.00 57.22 80 GLU A C 1
ATOM 605 O O . GLU A 1 80 ? -10.764 9.247 -21.000 1.00 57.22 80 GLU A O 1
ATOM 610 N N . ASP A 1 81 ? -8.850 10.068 -20.146 1.00 56.66 81 ASP A N 1
ATOM 611 C CA . ASP A 1 81 ? -9.411 11.031 -19.193 1.00 56.66 81 ASP A CA 1
ATOM 612 C C . ASP A 1 81 ? -10.122 10.473 -17.943 1.00 56.66 81 ASP A C 1
ATOM 614 O O . ASP A 1 81 ? -11.176 10.944 -17.512 1.00 56.66 81 ASP A O 1
ATOM 618 N N . GLN A 1 82 ? -9.462 9.557 -17.225 1.00 46.16 82 GLN A N 1
ATOM 619 C CA . GLN A 1 82 ? -9.593 9.596 -15.765 1.00 46.16 82 GLN A CA 1
ATOM 620 C C . GLN A 1 82 ? -8.801 10.787 -15.232 1.00 46.16 82 GLN A C 1
ATOM 622 O O . GLN A 1 82 ? -7.611 10.709 -14.930 1.00 46.16 82 GLN A O 1
ATOM 627 N N . VAL A 1 83 ? -9.516 11.904 -15.140 1.00 49.31 83 VAL A N 1
ATOM 628 C CA . VAL A 1 83 ? -9.186 13.071 -14.337 1.00 49.31 83 VAL A CA 1
ATOM 629 C C . VAL A 1 83 ? -8.855 12.574 -12.929 1.00 49.31 83 VAL A C 1
ATOM 631 O O . VAL A 1 83 ? -9.743 12.289 -12.125 1.00 49.31 83 VAL A O 1
ATOM 634 N N . ILE A 1 84 ? -7.566 12.431 -12.625 1.00 49.34 84 ILE A N 1
ATOM 635 C CA . ILE A 1 84 ? -7.105 12.387 -11.243 1.00 49.34 84 ILE A CA 1
ATOM 636 C C . ILE A 1 84 ? -7.405 13.785 -10.715 1.00 49.34 84 ILE A C 1
ATOM 638 O O . ILE A 1 84 ? -6.648 14.727 -10.944 1.00 49.34 84 ILE A O 1
ATOM 642 N N . ALA A 1 85 ? -8.572 13.942 -10.088 1.00 47.75 85 ALA A N 1
ATOM 643 C CA . ALA A 1 85 ? -8.836 15.104 -9.265 1.00 47.75 85 ALA A CA 1
ATOM 644 C C . ALA A 1 85 ? -7.664 15.210 -8.277 1.00 47.75 85 ALA A C 1
ATOM 646 O O . ALA A 1 85 ? -7.359 14.212 -7.613 1.00 47.75 85 ALA A O 1
ATOM 647 N N . PRO A 1 86 ? -6.973 16.359 -8.194 1.00 52.38 86 PRO A N 1
ATOM 648 C CA . PRO A 1 86 ? -5.995 16.561 -7.148 1.00 52.38 86 PRO A CA 1
ATOM 649 C C . PRO A 1 86 ? -6.750 16.423 -5.827 1.00 52.38 86 PRO A C 1
ATOM 651 O O . PRO A 1 86 ? -7.584 17.261 -5.495 1.00 52.38 86 PRO A O 1
ATOM 654 N N . VAL A 1 87 ? -6.494 15.348 -5.085 1.00 54.00 87 VAL A N 1
ATOM 655 C CA . VAL A 1 87 ? -6.769 15.307 -3.648 1.00 54.00 87 VAL A CA 1
ATOM 656 C C . VAL A 1 87 ? -5.676 16.168 -3.025 1.00 54.00 87 VAL A C 1
ATOM 658 O O . VAL A 1 87 ? -4.678 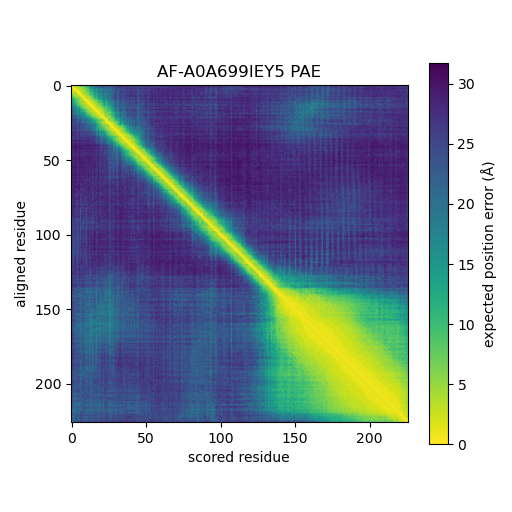15.673 -2.515 1.00 54.00 87 VAL A O 1
ATOM 661 N N . ILE A 1 88 ? -5.799 17.473 -3.232 1.00 52.62 88 ILE A N 1
ATOM 662 C CA . ILE A 1 88 ? -4.957 18.500 -2.643 1.00 52.62 88 ILE A CA 1
ATOM 663 C C . ILE A 1 88 ? -5.948 19.515 -2.072 1.00 52.62 88 ILE A C 1
ATOM 665 O O . ILE A 1 88 ? -6.809 20.010 -2.797 1.00 52.62 88 ILE A O 1
ATOM 669 N N . ASP A 1 89 ? -5.820 19.730 -0.764 1.00 49.88 89 ASP A N 1
ATOM 670 C CA . ASP A 1 89 ? -6.521 20.698 0.088 1.00 49.88 89 ASP A CA 1
ATOM 671 C C . ASP A 1 89 ? -7.926 20.349 0.599 1.00 49.88 89 ASP A C 1
ATOM 673 O O . ASP A 1 89 ? -8.863 21.123 0.458 1.00 49.88 89 ASP A O 1
ATOM 677 N N . MET A 1 90 ? -8.059 19.238 1.334 1.00 53.09 90 MET A N 1
ATOM 678 C CA . MET A 1 90 ? -9.105 19.129 2.377 1.00 53.09 90 MET A CA 1
ATOM 679 C C . MET A 1 90 ? -8.527 19.246 3.801 1.00 53.09 90 MET A C 1
ATOM 681 O O . MET A 1 90 ? -9.187 18.931 4.787 1.00 53.09 90 MET A O 1
ATOM 685 N N . GLU A 1 91 ? -7.277 19.692 3.922 1.00 53.53 91 GLU A N 1
ATOM 686 C CA . GLU A 1 91 ? -6.622 19.979 5.205 1.00 53.53 91 GLU A CA 1
ATOM 687 C C . GLU A 1 91 ? -6.758 21.471 5.564 1.00 53.53 91 GLU A C 1
ATOM 689 O O . GLU A 1 91 ? -6.906 21.810 6.738 1.00 53.53 91 GLU A O 1
ATOM 694 N N . ASP A 1 92 ? -6.836 22.350 4.557 1.00 54.56 92 ASP A N 1
ATOM 695 C CA . ASP A 1 92 ? -6.986 23.804 4.731 1.00 54.56 92 ASP A CA 1
ATOM 696 C C . ASP A 1 92 ? -8.439 24.226 5.060 1.00 54.56 92 ASP A C 1
ATOM 698 O O . ASP A 1 92 ? -8.679 25.244 5.711 1.00 54.56 92 ASP A O 1
ATOM 702 N N . ASP A 1 93 ? -9.428 23.384 4.736 1.00 54.19 93 ASP A N 1
ATOM 703 C CA . ASP A 1 93 ? -10.840 23.608 5.090 1.00 54.19 93 ASP A CA 1
ATOM 704 C C . ASP A 1 93 ? -11.169 23.258 6.557 1.00 54.19 93 ASP A C 1
ATOM 706 O O . ASP A 1 93 ? -12.187 23.703 7.096 1.00 54.19 93 ASP A O 1
ATOM 710 N N . ILE A 1 94 ? -10.303 22.512 7.256 1.00 57.19 94 ILE A N 1
ATOM 711 C CA . ILE A 1 94 ? -10.477 22.223 8.693 1.00 57.19 94 ILE A CA 1
ATOM 712 C C . ILE A 1 94 ? -10.046 23.432 9.542 1.00 57.19 94 ILE A C 1
ATOM 714 O O . ILE A 1 94 ? -10.635 23.692 10.595 1.00 57.19 94 ILE A O 1
ATOM 718 N N . ALA A 1 95 ? -9.085 24.231 9.066 1.00 55.09 95 ALA A N 1
ATOM 719 C CA . ALA A 1 95 ? -8.656 25.459 9.739 1.00 55.09 95 ALA A CA 1
ATOM 720 C C . ALA A 1 95 ? -9.733 26.566 9.707 1.00 55.09 95 ALA A C 1
ATOM 722 O O . ALA A 1 95 ? -9.784 27.404 10.608 1.00 55.09 95 ALA A O 1
ATOM 723 N N . MET A 1 96 ? -10.648 26.538 8.731 1.00 58.78 96 MET A N 1
ATOM 724 C CA . MET A 1 96 ? -11.762 27.492 8.628 1.00 58.78 96 MET A CA 1
ATOM 725 C C . MET A 1 96 ? -12.943 27.183 9.567 1.00 58.78 96 MET A C 1
ATOM 727 O O . MET A 1 96 ? -13.745 28.073 9.843 1.00 58.78 96 MET A O 1
ATOM 731 N N . LEU A 1 97 ? -13.041 25.969 10.126 1.00 58.38 97 LEU A N 1
ATOM 732 C CA . LEU A 1 97 ? -14.067 25.615 11.125 1.00 58.38 97 LEU A CA 1
ATOM 733 C C . LEU A 1 97 ? -13.797 26.221 12.516 1.00 58.38 97 LEU A C 1
ATOM 735 O O . LEU A 1 97 ? -14.697 26.249 13.355 1.00 58.38 97 LEU A O 1
ATOM 739 N N . PHE A 1 98 ? -12.590 26.749 12.743 1.00 52.75 98 PHE A N 1
ATOM 740 C CA . PHE A 1 98 ? -12.213 27.499 13.947 1.00 52.75 98 PHE A CA 1
ATOM 741 C C . PHE A 1 98 ? -11.931 28.982 13.662 1.00 52.75 98 PHE A C 1
ATOM 743 O O . PHE A 1 98 ? -11.327 29.675 14.483 1.00 52.75 98 PHE A O 1
ATOM 750 N N . VAL A 1 99 ? -12.387 29.494 12.515 1.00 58.84 99 VAL A N 1
ATOM 751 C CA . VAL A 1 99 ? -12.420 30.934 12.259 1.00 58.84 99 VAL A CA 1
ATOM 752 C C . VAL A 1 99 ? -13.610 31.524 13.017 1.00 58.84 99 VAL A C 1
ATOM 754 O O . VAL A 1 99 ? -14.767 31.273 12.698 1.00 58.84 99 VAL A O 1
ATOM 757 N N . ASP A 1 100 ? -13.275 32.329 14.022 1.00 55.19 100 ASP A N 1
ATOM 758 C CA . ASP A 1 100 ? -14.159 33.210 14.795 1.00 55.19 100 ASP A CA 1
ATOM 759 C C . ASP A 1 100 ? -14.923 32.589 15.978 1.00 55.19 100 ASP A C 1
ATOM 761 O O . ASP A 1 100 ? -16.092 32.862 16.246 1.00 55.19 100 ASP A O 1
ATOM 765 N N . GLY A 1 101 ? -14.210 31.801 16.780 1.00 56.00 101 GLY A N 1
ATOM 766 C CA . GLY A 1 101 ? -14.483 31.718 18.211 1.00 56.00 101 GLY A CA 1
ATOM 767 C C . GLY A 1 101 ? -13.744 32.833 18.942 1.00 56.00 101 GLY A C 1
ATOM 768 O O . GLY A 1 101 ? -12.723 32.567 19.570 1.00 56.00 101 GLY A O 1
ATOM 769 N N . ASN A 1 102 ? -14.232 34.072 18.844 1.00 59.75 102 ASN A N 1
ATOM 770 C CA . ASN A 1 102 ? -13.806 35.201 19.673 1.00 59.75 102 ASN A CA 1
ATOM 771 C C . ASN A 1 102 ? -14.110 34.907 21.157 1.00 59.75 102 ASN A C 1
ATOM 773 O O . ASN A 1 102 ? -15.063 35.431 21.737 1.00 59.75 102 ASN A O 1
ATOM 777 N N . PHE A 1 103 ? -13.304 34.051 21.787 1.00 57.78 103 PHE A N 1
ATOM 778 C CA . PHE A 1 103 ? -13.105 34.078 23.226 1.00 57.78 103 PHE A CA 1
ATOM 779 C C . PHE A 1 103 ? -12.308 35.344 23.499 1.00 57.78 103 PHE A C 1
ATOM 781 O O . PHE A 1 103 ? -11.084 35.328 23.563 1.00 57.78 103 PHE A O 1
ATOM 788 N N . SER A 1 104 ? -13.038 36.458 23.574 1.00 60.06 104 SER A N 1
ATOM 789 C CA . SER A 1 104 ? -12.588 37.672 24.235 1.00 60.06 104 SER A CA 1
ATOM 790 C C . SER A 1 104 ? -11.845 37.233 25.484 1.00 60.06 104 SER A C 1
ATOM 792 O O . SER A 1 104 ? -12.464 36.615 26.354 1.00 60.06 104 SER A O 1
ATOM 794 N N . ASP A 1 105 ? -10.548 37.532 25.539 1.00 59.78 105 ASP A N 1
ATOM 795 C CA . ASP A 1 105 ? -9.752 37.518 26.755 1.00 59.78 105 ASP A CA 1
ATOM 796 C C . ASP A 1 105 ? -10.525 38.345 27.779 1.00 59.78 105 ASP A C 1
ATOM 798 O O . ASP A 1 105 ? -10.490 39.577 27.804 1.00 59.78 105 ASP A O 1
ATOM 802 N N . GLY A 1 106 ? -11.348 37.647 28.556 1.00 56.19 106 GLY A N 1
ATOM 803 C CA . GLY A 1 106 ? -11.955 38.161 29.755 1.00 56.19 106 GLY A CA 1
ATOM 804 C C . GLY A 1 106 ? -10.801 38.342 30.705 1.00 56.19 106 GLY A C 1
ATOM 805 O O . GLY A 1 106 ? -10.433 37.402 31.402 1.00 56.19 106 GLY A O 1
ATOM 806 N N . ASP A 1 107 ? -10.216 39.530 30.622 1.00 58.72 107 ASP A N 1
ATOM 807 C CA . ASP A 1 107 ? -9.344 40.171 31.584 1.00 58.72 107 ASP A CA 1
ATOM 808 C C . ASP A 1 107 ? -9.794 39.742 32.986 1.00 58.72 107 ASP A C 1
ATOM 810 O O . ASP A 1 107 ? -10.743 40.284 33.561 1.00 58.72 107 ASP A O 1
ATOM 814 N N . SER A 1 108 ? -9.188 38.669 33.505 1.00 58.69 108 SER A N 1
ATOM 815 C CA . SER A 1 108 ? -9.373 38.249 34.885 1.00 58.69 108 SER A CA 1
ATOM 816 C C . SER A 1 108 ? -8.533 39.210 35.708 1.00 58.69 108 SER A C 1
ATOM 818 O O . SER A 1 108 ? -7.435 38.887 36.172 1.00 58.69 108 SER A O 1
ATOM 820 N N . GLU A 1 109 ? -9.036 40.439 35.784 1.00 55.69 109 GLU A N 1
ATOM 821 C CA . GLU A 1 109 ? -8.525 41.500 36.620 1.00 55.69 109 GLU A CA 1
ATOM 822 C C . GLU A 1 109 ? -8.422 40.924 38.031 1.00 55.69 109 GLU A C 1
ATOM 824 O O . GLU A 1 109 ? -9.366 40.329 38.562 1.00 55.69 109 GLU A O 1
ATOM 829 N N . GLY A 1 110 ? -7.212 40.997 38.583 1.00 52.72 110 GLY A N 1
ATOM 830 C CA . GLY A 1 110 ? -6.863 40.355 39.834 1.00 52.72 110 GLY A CA 1
ATOM 831 C C . GLY A 1 110 ? -7.905 40.617 40.912 1.00 52.72 110 GLY A C 1
ATOM 832 O O . GLY A 1 110 ? -8.255 41.764 41.189 1.00 52.72 110 GLY A O 1
ATOM 833 N N . PHE A 1 111 ? -8.341 39.535 41.556 1.00 43.06 111 PHE A N 1
ATOM 834 C CA . PHE A 1 111 ? -9.003 39.592 42.850 1.00 43.06 111 PHE A CA 1
ATOM 835 C C . PHE A 1 111 ? -8.062 40.338 43.804 1.00 43.06 111 PHE A C 1
ATOM 837 O O . PHE A 1 111 ? -7.109 39.778 44.347 1.00 43.06 111 PHE A O 1
ATOM 844 N N . LYS A 1 112 ? -8.270 41.647 43.940 1.00 49.56 112 LYS A N 1
ATOM 845 C CA . LYS A 1 112 ? -7.689 42.422 45.022 1.00 49.56 112 LYS A CA 1
ATOM 846 C C . LYS A 1 112 ? -8.458 42.037 46.269 1.00 49.56 112 LYS A C 1
ATOM 848 O O . LYS A 1 112 ? -9.679 42.127 46.301 1.00 49.56 112 LYS A O 1
ATOM 853 N N . ASP A 1 113 ? -7.710 41.626 47.281 1.00 56.84 113 ASP A N 1
ATOM 854 C CA . ASP A 1 113 ? -8.167 41.438 48.649 1.00 56.84 113 ASP A CA 1
ATOM 855 C C . ASP A 1 113 ? -8.781 42.738 49.199 1.00 56.84 113 ASP A C 1
ATOM 857 O O . ASP A 1 113 ? -8.138 43.516 49.913 1.00 56.84 113 ASP A O 1
ATOM 861 N N . GLU A 1 114 ? -10.044 42.999 48.885 1.00 54.31 114 GLU A N 1
ATOM 862 C CA . GLU A 1 114 ? -10.839 43.999 49.579 1.00 54.31 114 GLU A CA 1
ATOM 863 C C . GLU A 1 114 ? -11.558 43.356 50.756 1.00 54.31 114 GLU A C 1
ATOM 865 O O . GLU A 1 114 ? -12.670 42.846 50.696 1.00 54.31 114 GLU A O 1
ATOM 870 N N . LYS A 1 115 ? -10.788 43.359 51.843 1.00 56.94 115 LYS A N 1
ATOM 871 C CA . LYS A 1 115 ? -11.192 43.447 53.243 1.00 56.94 115 LYS A CA 1
ATOM 872 C C . LYS A 1 115 ? -12.696 43.346 53.480 1.00 56.94 115 LYS A C 1
ATOM 874 O O . LYS A 1 115 ? -13.447 44.288 53.250 1.00 56.94 115 LYS A O 1
ATOM 879 N N . GLU A 1 116 ? -13.044 42.223 54.093 1.00 53.94 116 GLU A N 1
ATOM 880 C CA . GLU A 1 116 ? -14.119 42.027 55.058 1.00 53.94 116 GLU A CA 1
ATOM 881 C C . GLU A 1 116 ? -14.556 43.337 55.745 1.00 53.94 116 GLU A C 1
ATOM 883 O O . GLU A 1 116 ? -14.023 43.751 56.777 1.00 53.94 116 GLU A O 1
ATOM 888 N N . VAL A 1 117 ? -15.546 44.009 55.156 1.00 51.47 117 VAL A N 1
ATOM 889 C CA . VAL A 1 117 ? -16.346 45.023 55.838 1.00 51.47 117 VAL A CA 1
ATOM 890 C C . VAL A 1 117 ? -17.610 44.323 56.298 1.00 51.47 117 VAL A C 1
ATOM 892 O O . VAL A 1 117 ? -18.501 44.004 55.513 1.00 51.47 117 VAL A O 1
ATOM 895 N N . GLY A 1 118 ? -17.654 44.066 57.602 1.00 68.25 118 GLY A N 1
ATOM 896 C CA . GLY A 1 118 ? -18.843 43.597 58.287 1.00 68.25 118 GLY A CA 1
ATOM 897 C C . GLY A 1 118 ? -20.041 44.508 58.014 1.00 68.25 118 GLY A C 1
ATOM 898 O O . GLY A 1 118 ? -19.979 45.724 58.190 1.00 68.25 118 GLY A O 1
ATOM 899 N N . GLY A 1 119 ? -21.151 43.887 57.627 1.00 51.59 119 GLY A N 1
ATOM 900 C CA . GLY A 1 119 ? -22.452 44.527 57.504 1.00 51.59 119 GLY A CA 1
ATOM 901 C C . GLY A 1 119 ? -23.563 43.472 57.464 1.00 51.59 119 GLY A C 1
ATOM 902 O O . GLY A 1 119 ? -23.536 42.610 56.588 1.00 51.59 119 GLY A O 1
ATOM 903 N N . PRO A 1 120 ? -24.539 43.493 58.389 1.00 56.06 120 PRO A N 1
ATOM 904 C CA . PRO A 1 120 ? -25.611 42.511 58.438 1.00 56.06 120 PRO A CA 1
ATOM 905 C C . PRO A 1 120 ? -26.684 42.900 57.419 1.00 56.06 120 PRO A C 1
ATOM 907 O O . PRO A 1 120 ? -27.357 43.915 57.575 1.00 56.06 120 PRO A O 1
ATOM 910 N N . SER A 1 121 ? -26.864 42.103 56.370 1.00 51.41 121 SER A N 1
ATOM 911 C CA . SER A 1 121 ? -28.047 42.204 55.511 1.00 51.41 121 SER A CA 1
ATOM 912 C C . SER A 1 121 ? -28.803 40.891 55.519 1.00 51.41 121 SER A C 1
ATOM 914 O O . SER A 1 121 ? -28.668 40.024 54.663 1.00 51.41 121 SER A O 1
ATOM 916 N N . THR A 1 122 ? -29.628 40.787 56.552 1.00 53.47 122 THR A N 1
ATOM 917 C CA . THR A 1 122 ? -30.895 40.068 56.555 1.00 53.47 122 THR A CA 1
ATOM 918 C C . THR A 1 122 ? -31.737 40.481 55.345 1.00 53.47 122 THR A C 1
ATOM 920 O O . THR A 1 122 ? -32.394 41.520 55.370 1.00 53.47 122 THR A O 1
ATOM 923 N N . VAL A 1 123 ? -31.758 39.649 54.307 1.00 53.75 123 VAL A N 1
ATOM 924 C CA . VAL A 1 123 ? -32.904 39.542 53.401 1.00 53.75 123 VAL A CA 1
ATOM 925 C C . VAL A 1 123 ? -33.458 38.136 53.559 1.00 53.75 123 VAL A C 1
ATOM 927 O O . VAL A 1 123 ? -32.914 37.150 53.071 1.00 53.75 123 VAL A O 1
ATOM 930 N N . THR A 1 124 ? -34.546 38.072 54.319 1.00 55.81 124 THR A N 1
ATOM 931 C CA . THR A 1 124 ? -35.439 36.926 54.430 1.00 55.81 124 THR A CA 1
ATOM 932 C C . THR A 1 124 ? -36.147 36.755 53.090 1.00 55.81 124 THR A C 1
ATOM 934 O O . THR A 1 124 ? -37.220 37.310 52.868 1.00 55.81 124 THR A O 1
ATOM 937 N N . ALA A 1 125 ? -35.530 36.022 52.168 1.00 50.19 125 ALA A N 1
ATOM 938 C CA . ALA A 1 125 ? -36.255 35.418 51.065 1.00 50.19 125 ALA A CA 1
ATOM 939 C C . ALA A 1 125 ? -36.802 34.078 51.573 1.00 50.19 125 ALA A C 1
ATOM 941 O O . ALA A 1 125 ? -36.098 33.069 51.571 1.00 50.19 125 ALA A O 1
ATOM 942 N N . GLU A 1 126 ? -38.056 34.081 52.037 1.00 49.72 126 GLU A N 1
ATOM 943 C CA . GLU A 1 126 ? -38.892 32.878 52.148 1.00 49.72 126 GLU A CA 1
ATOM 944 C C . GLU A 1 126 ? -39.127 32.324 50.733 1.00 49.72 126 GLU A C 1
ATOM 946 O O . GLU A 1 126 ? -40.186 32.461 50.125 1.00 49.72 126 GLU A O 1
ATOM 951 N N . GLY A 1 127 ? -38.071 31.749 50.161 1.00 51.06 127 GLY A N 1
ATOM 952 C CA . GLY A 1 127 ? -38.116 30.972 48.940 1.00 51.06 127 GLY A CA 1
ATOM 953 C C . GLY A 1 127 ? -38.745 29.633 49.269 1.00 51.06 127 GLY A C 1
ATOM 954 O O . GLY A 1 127 ? -38.086 28.744 49.798 1.00 51.06 127 GLY A O 1
ATOM 955 N N . GLN A 1 128 ? -40.040 29.550 48.994 1.00 53.56 128 GLN A N 1
ATOM 956 C CA . GLN A 1 128 ? -40.883 28.365 48.906 1.00 53.56 128 GLN A CA 1
ATOM 957 C C . GLN A 1 128 ? -40.064 27.081 48.686 1.00 53.56 128 GLN A C 1
ATOM 959 O O . GLN A 1 128 ? -39.645 26.761 47.573 1.00 53.56 128 GLN A O 1
ATOM 964 N N . SER A 1 129 ? -39.811 26.349 49.771 1.00 57.84 129 SER A N 1
ATOM 965 C CA . SER A 1 129 ? -39.206 25.029 49.704 1.00 57.84 129 SER A CA 1
ATOM 966 C C . SER A 1 129 ? -40.188 24.125 48.971 1.00 57.84 129 SER A C 1
ATOM 968 O O . SER A 1 129 ? -41.249 23.777 49.493 1.00 57.84 129 SER A O 1
ATOM 970 N N . PHE A 1 130 ? -39.865 23.775 47.725 1.00 52.94 130 PHE A N 1
ATOM 971 C CA . PHE A 1 130 ? -40.557 22.699 47.033 1.00 52.94 130 PHE A CA 1
ATOM 972 C C . PHE A 1 130 ? -40.507 21.492 47.959 1.00 52.94 130 PHE A C 1
ATOM 974 O O . PHE A 1 130 ? -39.438 20.953 48.247 1.00 52.94 130 PHE A O 1
ATOM 981 N N . THR A 1 131 ? -41.667 21.127 48.500 1.00 59.22 131 THR A N 1
ATOM 982 C CA . THR A 1 131 ? -41.831 19.917 49.288 1.00 59.22 131 THR A CA 1
ATOM 983 C C . THR A 1 131 ? -41.561 18.783 48.315 1.00 59.22 131 THR A C 1
ATOM 985 O O . THR A 1 131 ? -42.445 18.410 47.546 1.00 59.22 131 THR A O 1
ATOM 988 N N . LEU A 1 132 ? -40.308 18.315 48.257 1.00 65.38 132 LEU A N 1
ATOM 989 C CA . LEU A 1 132 ? -39.957 17.131 47.489 1.00 65.38 132 LEU A CA 1
ATOM 990 C C . LEU A 1 132 ? -40.936 16.054 47.956 1.00 65.38 132 LEU A C 1
ATOM 992 O O . LEU A 1 132 ? -40.990 15.811 49.166 1.00 65.38 132 LEU A O 1
ATOM 996 N N . PRO A 1 133 ? -41.769 15.487 47.065 1.00 65.56 133 PRO A N 1
ATOM 997 C CA . PRO A 1 133 ? -42.673 14.424 47.455 1.00 65.56 133 PRO A CA 1
ATOM 998 C C . PRO A 1 133 ? -41.793 13.334 48.050 1.00 65.56 133 PRO A C 1
ATOM 1000 O O . PRO A 1 133 ? -41.002 12.716 47.340 1.00 65.56 133 PRO A O 1
ATOM 1003 N N . ALA A 1 134 ? -41.858 13.186 49.376 1.00 61.56 134 ALA A N 1
ATOM 1004 C CA . ALA A 1 134 ? -41.127 12.156 50.082 1.00 61.56 134 ALA A CA 1
ATOM 1005 C C . ALA A 1 134 ? -41.508 10.844 49.395 1.00 61.56 134 ALA A C 1
ATOM 1007 O O . ALA A 1 134 ? -42.708 10.575 49.301 1.00 61.56 134 ALA A O 1
ATOM 1008 N N . PRO A 1 135 ? -40.558 10.074 48.841 1.00 66.38 135 PRO A N 1
ATOM 1009 C CA . PRO A 1 135 ? -40.875 8.806 48.208 1.00 66.38 135 PRO A CA 1
ATOM 1010 C C . PRO A 1 135 ? -41.578 7.931 49.249 1.00 66.38 135 PRO A C 1
ATOM 1012 O O . PRO A 1 135 ? -40.959 7.439 50.186 1.00 66.38 135 PRO A O 1
ATOM 1015 N N . ILE A 1 136 ? -42.904 7.812 49.134 1.00 71.75 136 ILE A N 1
ATOM 1016 C CA . ILE A 1 136 ? -43.762 7.163 50.142 1.00 71.75 136 ILE A CA 1
ATOM 1017 C C . ILE A 1 136 ? -43.503 5.646 50.182 1.00 71.75 136 ILE A C 1
ATOM 1019 O O . ILE A 1 136 ? -43.919 4.961 51.113 1.00 71.75 136 ILE A O 1
ATOM 1023 N N . PHE A 1 137 ? -42.755 5.117 49.213 1.00 77.44 137 PHE A N 1
ATOM 1024 C CA . PHE A 1 137 ? -42.354 3.722 49.169 1.00 77.44 137 PHE A CA 1
ATOM 1025 C C . PHE A 1 137 ? -40.852 3.595 49.440 1.00 77.44 137 PHE A C 1
ATOM 1027 O O . PHE A 1 137 ? -40.060 4.150 48.674 1.00 77.44 137 PHE A O 1
ATOM 1034 N N . PRO A 1 138 ? -40.439 2.871 50.500 1.00 78.69 138 PRO A N 1
ATOM 1035 C CA . PRO A 1 138 ? -39.037 2.535 50.686 1.00 78.69 138 PRO A CA 1
ATOM 1036 C C . PRO A 1 138 ? -38.586 1.727 49.469 1.00 78.69 138 PRO A C 1
ATOM 1038 O O . PRO A 1 138 ? -39.159 0.677 49.173 1.00 78.69 138 PRO A O 1
ATOM 1041 N N . VAL A 1 139 ? -37.589 2.238 48.744 1.00 79.19 139 VAL A N 1
ATOM 1042 C CA . VAL A 1 139 ? -36.939 1.479 47.673 1.00 79.19 139 VAL A CA 1
ATOM 1043 C C . VAL A 1 139 ? -36.391 0.205 48.316 1.00 79.19 139 VAL A C 1
ATOM 1045 O O . VAL A 1 139 ? -35.617 0.307 49.273 1.00 79.19 139 VAL A O 1
ATOM 1048 N N . PRO A 1 140 ? -36.809 -0.988 47.862 1.00 83.44 140 PRO A N 1
ATOM 1049 C CA . PRO A 1 140 ? -36.302 -2.231 48.416 1.00 83.44 140 PRO A CA 1
ATOM 1050 C C . PRO A 1 140 ? -34.780 -2.270 48.268 1.00 83.44 140 PRO A C 1
ATOM 1052 O O . PRO A 1 140 ? -34.262 -2.053 47.174 1.00 83.44 140 PRO A O 1
ATOM 1055 N N . LEU A 1 141 ? -34.067 -2.563 49.359 1.00 81.81 141 LEU A N 1
ATOM 1056 C CA . LEU A 1 141 ? -32.600 -2.654 49.364 1.00 81.81 141 LEU A CA 1
ATOM 1057 C C . LEU A 1 141 ? -32.068 -3.646 48.315 1.00 81.81 141 LEU A C 1
ATOM 1059 O O . LEU A 1 141 ? -30.982 -3.443 47.787 1.00 81.81 141 LEU A O 1
ATOM 1063 N N . THR A 1 142 ? -32.869 -4.651 47.944 1.00 80.44 142 THR A N 1
ATOM 1064 C CA . THR A 1 142 ? -32.554 -5.623 46.886 1.00 80.44 142 THR A CA 1
ATOM 1065 C C . THR A 1 142 ? -32.277 -4.957 45.535 1.00 80.44 142 THR A C 1
ATOM 1067 O O . THR A 1 142 ? -31.390 -5.386 44.813 1.00 80.44 142 THR A O 1
ATOM 1070 N N . VAL A 1 143 ? -32.965 -3.853 45.212 1.00 85.62 143 VAL A N 1
ATOM 1071 C CA . VAL A 1 143 ? -32.748 -3.112 43.954 1.00 85.62 143 VAL A CA 1
ATOM 1072 C C . VAL A 1 143 ? -31.395 -2.389 43.960 1.00 85.62 143 VAL A C 1
ATOM 1074 O O . VAL A 1 143 ? -30.797 -2.176 42.910 1.00 85.62 143 VAL A O 1
ATOM 1077 N N . ILE A 1 144 ? -30.888 -2.015 45.138 1.00 83.75 144 ILE A N 1
ATOM 1078 C CA . ILE A 1 144 ? -29.595 -1.330 45.280 1.00 83.75 144 ILE A CA 1
ATOM 1079 C C . ILE A 1 144 ? -28.438 -2.318 45.071 1.00 83.75 144 ILE A C 1
ATOM 1081 O O . ILE A 1 144 ? -27.451 -1.974 44.420 1.00 83.75 144 ILE A O 1
ATOM 1085 N N . GLU A 1 145 ? -28.566 -3.544 45.584 1.00 89.06 145 GLU A N 1
ATOM 1086 C CA . GLU A 1 145 ? -27.577 -4.616 45.394 1.00 89.06 145 GLU A CA 1
ATOM 1087 C C . GLU A 1 145 ? -27.490 -5.068 43.926 1.00 89.06 145 GLU A C 1
ATOM 1089 O O . GLU A 1 145 ? -26.383 -5.191 43.388 1.00 89.06 145 GLU A O 1
ATOM 1094 N N . ASP A 1 146 ? -28.637 -5.218 43.254 1.00 93.94 146 ASP A N 1
ATOM 1095 C CA . ASP A 1 146 ? -28.698 -5.557 41.826 1.00 93.94 146 ASP A CA 1
ATOM 1096 C C . ASP A 1 146 ? -27.993 -4.486 40.971 1.00 93.94 146 ASP A C 1
ATOM 1098 O O . ASP A 1 146 ? -27.105 -4.799 40.175 1.00 93.94 146 ASP A O 1
ATOM 1102 N N . LEU A 1 147 ? -28.288 -3.200 41.209 1.00 92.38 147 LEU A N 1
ATOM 1103 C CA . LEU A 1 147 ? -27.643 -2.086 40.499 1.00 92.38 147 LEU A CA 1
ATOM 1104 C C . LEU A 1 147 ? -26.132 -2.013 40.753 1.00 92.38 147 LEU A C 1
ATOM 1106 O O . LEU A 1 147 ? -25.365 -1.678 39.847 1.00 92.38 147 LEU A O 1
ATOM 1110 N N . SER A 1 148 ? -25.692 -2.310 41.978 1.00 91.69 148 SER A N 1
ATOM 1111 C CA . SER A 1 148 ? -24.265 -2.338 42.313 1.00 91.69 148 SER A CA 1
ATOM 1112 C C . SER A 1 148 ? -23.530 -3.420 41.518 1.00 91.69 148 SER A C 1
ATOM 1114 O O . SER A 1 148 ? -22.457 -3.163 40.964 1.00 91.69 148 SER A O 1
ATOM 1116 N N . THR A 1 149 ? -24.145 -4.597 41.394 1.00 94.44 149 THR A N 1
ATOM 1117 C CA . THR A 1 149 ? -23.613 -5.726 40.621 1.00 94.44 149 THR A CA 1
ATOM 1118 C C . THR A 1 149 ? -23.544 -5.401 39.132 1.00 94.44 149 THR A C 1
ATOM 1120 O O . THR A 1 149 ? -22.494 -5.574 38.508 1.00 94.44 149 THR A O 1
ATOM 1123 N N . ASP A 1 150 ? -24.623 -4.854 38.572 1.00 93.44 150 ASP A N 1
ATOM 1124 C CA . ASP A 1 150 ? -24.679 -4.466 37.162 1.00 93.44 150 ASP A CA 1
ATOM 1125 C C . ASP A 1 150 ? -23.645 -3.385 36.824 1.00 93.44 150 ASP A C 1
ATOM 1127 O O . ASP A 1 150 ? -22.938 -3.482 35.816 1.00 93.44 150 ASP A O 1
ATOM 1131 N N . MET A 1 151 ? -23.477 -2.389 37.698 1.00 93.69 151 MET A N 1
ATOM 1132 C CA . MET A 1 151 ? -22.460 -1.349 37.531 1.00 93.69 151 MET A CA 1
ATOM 1133 C C . MET A 1 151 ? -21.035 -1.914 37.646 1.00 93.69 151 MET A C 1
ATOM 1135 O O . MET A 1 151 ? -20.145 -1.503 36.895 1.00 93.69 151 MET A O 1
ATOM 1139 N N . GLY A 1 152 ? -20.811 -2.879 38.542 1.00 92.75 152 GLY A N 1
ATOM 1140 C CA . GLY A 1 152 ? -19.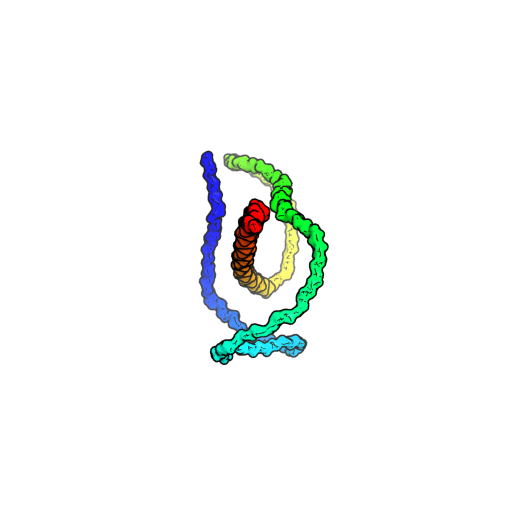544 -3.603 38.647 1.00 92.75 152 GLY A CA 1
ATOM 1141 C C . GLY A 1 152 ? -19.203 -4.365 37.363 1.00 92.75 152 GLY A C 1
ATOM 1142 O O . GLY A 1 152 ? -18.098 -4.221 36.831 1.00 92.75 152 GLY A O 1
ATOM 1143 N N . ASN A 1 153 ? -20.173 -5.099 36.813 1.00 93.81 153 ASN A N 1
ATOM 1144 C CA . ASN A 1 153 ? -20.035 -5.829 35.551 1.00 93.81 153 ASN A CA 1
ATOM 1145 C C . ASN A 1 153 ? -19.781 -4.892 34.368 1.00 93.81 153 ASN A C 1
ATOM 1147 O O . ASN A 1 153 ? -18.935 -5.182 33.520 1.00 93.81 153 ASN A O 1
ATOM 1151 N N . LEU A 1 154 ? -20.460 -3.743 34.330 1.00 94.62 154 LEU A N 1
ATOM 1152 C CA . LEU A 1 154 ? -20.242 -2.726 33.306 1.00 94.62 154 LEU A CA 1
ATOM 1153 C C . LEU A 1 154 ? -18.819 -2.158 33.378 1.00 94.62 154 LEU A C 1
ATOM 1155 O O . LEU A 1 154 ? -18.147 -2.058 32.351 1.00 94.62 154 LEU A O 1
ATOM 1159 N N . LYS A 1 155 ? -18.328 -1.836 34.581 1.00 92.69 155 LYS A N 1
ATOM 1160 C CA . LYS A 1 155 ? -16.957 -1.342 34.784 1.00 92.69 155 LYS A CA 1
ATOM 1161 C C . LYS A 1 155 ? -15.917 -2.379 34.351 1.00 92.69 155 LYS A C 1
ATOM 1163 O O . LYS A 1 155 ? -14.946 -2.030 33.676 1.00 92.69 155 LYS A O 1
ATOM 1168 N N . TYR A 1 156 ? -16.134 -3.649 34.694 1.00 94.19 156 TYR A N 1
ATOM 1169 C CA . TYR A 1 156 ? -15.279 -4.752 34.257 1.00 94.19 156 TYR A CA 1
ATOM 1170 C C . TYR A 1 156 ? -15.297 -4.919 32.729 1.00 94.19 156 TYR A C 1
ATOM 1172 O O . TYR A 1 156 ? -14.240 -4.963 32.092 1.00 94.19 156 TYR A O 1
ATOM 1180 N N . GLY A 1 157 ? -16.490 -4.936 32.127 1.00 94.25 157 GLY A N 1
ATOM 1181 C CA . GLY A 1 157 ? -16.678 -5.036 30.681 1.00 94.25 157 GLY A CA 1
ATOM 1182 C C . GLY A 1 157 ? -16.015 -3.886 29.923 1.00 94.25 157 GLY A C 1
ATOM 1183 O O . GLY A 1 157 ? -15.350 -4.121 28.914 1.00 94.25 157 GLY A O 1
ATOM 1184 N N . HIS A 1 158 ? -16.109 -2.662 30.447 1.00 95.81 158 HIS A N 1
ATOM 1185 C CA . HIS A 1 158 ? -15.442 -1.489 29.885 1.00 95.81 158 HIS A CA 1
ATOM 1186 C C . HIS A 1 158 ? -13.916 -1.626 29.918 1.00 95.81 158 HIS A C 1
ATOM 1188 O O . HIS A 1 158 ? -13.256 -1.407 28.903 1.00 95.81 158 HIS A O 1
ATOM 1194 N N . GLY A 1 159 ? -13.345 -2.051 31.050 1.00 93.88 159 GLY A N 1
ATOM 1195 C CA . GLY A 1 159 ? -11.904 -2.297 31.150 1.00 93.88 159 GLY A CA 1
ATOM 1196 C C . GLY A 1 159 ? -11.419 -3.350 30.148 1.00 93.88 159 GLY A C 1
ATOM 1197 O O . GLY A 1 159 ? -10.366 -3.194 29.530 1.00 93.88 159 GLY A O 1
ATOM 1198 N N . HIS A 1 160 ? -12.210 -4.402 29.928 1.00 95.88 160 HIS A N 1
ATOM 1199 C CA . HIS A 1 160 ? -11.904 -5.424 28.930 1.00 95.88 160 HIS A CA 1
ATOM 1200 C C . HIS A 1 160 ? -12.020 -4.904 27.486 1.00 95.88 160 HIS A C 1
ATOM 1202 O O . HIS A 1 160 ? -11.170 -5.219 26.650 1.00 95.88 160 HIS A O 1
ATOM 1208 N N . LEU A 1 161 ? -13.038 -4.091 27.191 1.00 96.19 161 LEU A N 1
ATOM 1209 C CA . LEU A 1 161 ? -13.207 -3.456 25.883 1.00 96.19 161 LEU A CA 1
ATOM 1210 C C . LEU A 1 161 ? -12.033 -2.524 25.569 1.00 96.19 161 LEU A C 1
ATOM 1212 O O . LEU A 1 161 ? -11.466 -2.610 24.485 1.00 96.19 161 LEU A O 1
ATOM 1216 N N . PHE A 1 162 ? -11.622 -1.699 26.531 1.00 95.62 162 PHE A N 1
ATOM 1217 C CA . PHE A 1 162 ? -10.510 -0.766 26.363 1.00 95.62 162 PHE A CA 1
ATOM 1218 C C . PHE A 1 162 ? -9.199 -1.487 26.012 1.00 95.62 162 PHE A C 1
ATOM 1220 O O . PHE A 1 162 ? -8.512 -1.099 25.070 1.00 95.62 162 PHE A O 1
ATOM 1227 N N . LYS A 1 163 ? -8.903 -2.615 26.676 1.00 97.44 163 LYS A N 1
ATOM 1228 C CA . LYS A 1 163 ? -7.745 -3.464 26.334 1.00 97.44 163 LYS A CA 1
ATOM 1229 C C . LYS A 1 163 ? -7.799 -3.983 24.893 1.00 97.44 163 LYS A C 1
ATOM 1231 O O . LYS A 1 163 ? -6.777 -4.002 24.213 1.00 97.44 163 LYS A O 1
ATOM 1236 N N . LYS A 1 164 ? -8.980 -4.391 24.415 1.00 97.56 164 LYS A N 1
ATOM 1237 C CA . LYS A 1 164 ? -9.162 -4.833 23.022 1.00 97.56 164 LYS A CA 1
ATOM 1238 C C . LYS A 1 164 ? -8.980 -3.694 22.025 1.00 97.56 164 LYS A C 1
ATOM 1240 O O . LYS A 1 164 ? -8.436 -3.933 20.955 1.00 97.56 164 LYS A O 1
ATOM 1245 N N . VAL A 1 165 ? -9.429 -2.486 22.366 1.00 96.88 165 VAL A N 1
ATOM 1246 C CA . VAL A 1 165 ? -9.256 -1.303 21.513 1.00 96.88 165 VAL A CA 1
ATOM 1247 C C . VAL A 1 165 ? -7.777 -0.961 21.367 1.00 96.88 165 VAL A C 1
ATOM 1249 O O . VAL A 1 165 ? -7.326 -0.830 20.236 1.00 96.88 165 VAL A O 1
ATOM 1252 N N . ILE A 1 166 ? -7.012 -0.920 22.464 1.00 97.88 166 ILE A N 1
ATOM 1253 C CA . ILE A 1 166 ? -5.557 -0.691 22.405 1.00 97.88 166 ILE A CA 1
ATOM 1254 C C . ILE A 1 166 ? -4.888 -1.745 21.517 1.00 97.88 166 ILE A C 1
ATOM 1256 O O . ILE A 1 166 ? -4.205 -1.410 20.559 1.00 97.88 166 ILE A O 1
ATOM 1260 N N . GLN A 1 167 ? -5.187 -3.026 21.748 1.00 97.81 167 GLN A N 1
ATOM 1261 C CA . GLN A 1 167 ? -4.628 -4.106 20.935 1.00 97.81 167 GLN A CA 1
ATOM 1262 C C . GLN A 1 167 ? -4.995 -3.989 19.444 1.00 97.81 167 GLN A C 1
ATOM 1264 O O . GLN A 1 167 ? -4.208 -4.366 18.574 1.00 97.81 167 GLN A O 1
ATOM 1269 N N . ALA A 1 168 ? -6.208 -3.532 19.128 1.00 97.06 168 ALA A N 1
ATOM 1270 C CA . ALA A 1 168 ? -6.630 -3.310 17.751 1.00 97.06 168 ALA A CA 1
ATOM 1271 C C . ALA A 1 168 ? -5.888 -2.127 17.114 1.00 97.06 168 ALA A C 1
ATOM 1273 O O . ALA A 1 168 ? -5.543 -2.211 15.937 1.00 97.06 168 ALA A O 1
ATOM 1274 N N . MET A 1 169 ? -5.610 -1.072 17.884 1.00 96.50 169 MET A N 1
ATOM 1275 C CA . MET A 1 169 ? -4.820 0.076 17.434 1.00 96.50 169 MET A CA 1
ATOM 1276 C C . MET A 1 169 ? -3.372 -0.320 17.136 1.00 96.50 169 MET A C 1
ATOM 1278 O O . MET A 1 169 ? -2.908 -0.043 16.034 1.00 96.50 169 MET A O 1
ATOM 1282 N N . ASP A 1 170 ? -2.716 -1.078 18.019 1.00 97.62 170 ASP A N 1
ATOM 1283 C CA . ASP A 1 170 ? -1.342 -1.563 17.792 1.00 97.62 170 ASP A CA 1
ATOM 1284 C C . ASP A 1 170 ? -1.240 -2.403 16.504 1.00 97.62 170 ASP A C 1
ATOM 1286 O O . ASP A 1 170 ? -0.299 -2.300 15.715 1.00 97.62 170 ASP A O 1
ATOM 1290 N N . ARG A 1 171 ? -2.247 -3.251 16.257 1.00 97.75 171 ARG A N 1
ATOM 1291 C CA . ARG A 1 171 ? -2.323 -4.055 15.028 1.00 97.75 171 ARG A CA 1
ATOM 1292 C C . ARG A 1 171 ? -2.540 -3.195 13.792 1.00 97.75 171 ARG A C 1
ATOM 1294 O O . ARG A 1 171 ? -1.987 -3.508 12.741 1.00 97.75 171 ARG A O 1
ATOM 1301 N N . LEU A 1 172 ? -3.370 -2.160 13.895 1.00 97.94 172 LEU A N 1
ATOM 1302 C CA . LEU A 1 172 ? -3.627 -1.247 12.788 1.00 97.94 172 LEU A CA 1
ATOM 1303 C C . LEU A 1 172 ? -2.356 -0.480 12.414 1.00 97.94 172 LEU A C 1
ATOM 1305 O O . LEU A 1 172 ? -2.042 -0.383 11.231 1.00 97.94 172 LEU A O 1
ATOM 1309 N N . GLU A 1 173 ? -1.600 -0.014 13.408 1.00 97.69 173 GLU A N 1
ATOM 1310 C CA . GLU A 1 173 ? -0.298 0.627 13.209 1.00 97.69 173 GLU A CA 1
ATOM 1311 C C . GLU A 1 173 ? 0.686 -0.315 12.498 1.00 97.69 173 GLU A C 1
ATOM 1313 O O . GLU A 1 173 ? 1.296 0.055 11.493 1.00 97.69 173 GLU A O 1
ATOM 1318 N N . GLN A 1 174 ? 0.763 -1.574 12.939 1.00 97.69 174 GLN A N 1
ATOM 1319 C CA . GLN A 1 174 ? 1.606 -2.584 12.298 1.00 97.69 174 GLN A CA 1
ATOM 1320 C C . GLN A 1 174 ? 1.223 -2.833 10.829 1.00 97.69 174 GLN A C 1
ATOM 1322 O O . GLN A 1 174 ? 2.099 -2.953 9.969 1.00 97.69 174 GLN A O 1
ATOM 1327 N N . VAL A 1 175 ? -0.077 -2.923 10.531 1.00 97.56 175 VAL A N 1
ATOM 1328 C CA . VAL A 1 175 ? -0.569 -3.085 9.155 1.00 97.56 175 VAL A CA 1
ATOM 1329 C C . VAL A 1 175 ? -0.237 -1.850 8.316 1.00 97.56 175 VAL A C 1
ATOM 1331 O O . VAL A 1 175 ? 0.196 -2.006 7.176 1.00 97.56 175 VAL A O 1
ATOM 1334 N N . GLY A 1 176 ? -0.371 -0.645 8.878 1.00 96.88 176 GLY A N 1
ATOM 1335 C CA . GLY A 1 176 ? 0.017 0.604 8.219 1.00 96.88 176 GLY A CA 1
ATOM 1336 C C . GLY A 1 176 ? 1.483 0.593 7.784 1.00 96.88 176 GLY A C 1
ATOM 1337 O O . GLY A 1 176 ? 1.772 0.772 6.601 1.00 96.88 176 GLY A O 1
ATOM 1338 N N . ALA A 1 177 ? 2.393 0.257 8.702 1.00 96.81 177 ALA A N 1
ATOM 1339 C CA . ALA A 1 177 ? 3.823 0.158 8.406 1.00 96.81 177 ALA A CA 1
ATOM 1340 C C . ALA A 1 177 ? 4.136 -0.900 7.330 1.00 96.81 177 ALA A C 1
ATOM 1342 O O . ALA A 1 177 ? 4.985 -0.687 6.462 1.00 96.81 177 ALA A O 1
ATOM 1343 N N . GLN A 1 178 ? 3.435 -2.039 7.348 1.00 96.31 178 GLN A N 1
ATOM 1344 C CA . GLN A 1 178 ? 3.610 -3.083 6.335 1.00 96.31 178 GLN A CA 1
ATOM 1345 C C . GLN A 1 178 ? 3.163 -2.618 4.942 1.00 96.31 178 GLN A C 1
ATOM 1347 O O . GLN A 1 178 ? 3.840 -2.906 3.951 1.00 96.31 178 GLN A O 1
ATOM 1352 N N . VAL A 1 179 ? 2.028 -1.922 4.858 1.00 96.94 179 VAL A N 1
ATOM 1353 C CA . VAL A 1 179 ? 1.505 -1.386 3.594 1.00 96.94 179 VAL A CA 1
ATOM 1354 C C . VAL A 1 179 ? 2.456 -0.335 3.031 1.00 96.94 179 VAL A C 1
ATOM 1356 O O . VAL A 1 179 ? 2.814 -0.419 1.856 1.00 96.94 179 VAL A O 1
ATOM 1359 N N . GLU A 1 180 ? 2.926 0.591 3.866 1.00 97.62 180 GLU A N 1
ATOM 1360 C CA . GLU A 1 180 ? 3.870 1.637 3.464 1.00 97.62 180 GLU A CA 1
ATOM 1361 C C . GLU A 1 180 ? 5.188 1.041 2.947 1.00 97.62 180 GLU A C 1
ATOM 1363 O O . GLU A 1 180 ? 5.643 1.376 1.850 1.00 97.62 180 GLU A O 1
ATOM 1368 N N . GLN A 1 181 ? 5.752 0.065 3.666 1.00 97.31 181 GLN A N 1
ATOM 1369 C CA . GLN A 1 181 ? 6.951 -0.649 3.224 1.00 97.31 181 GLN A CA 1
ATOM 1370 C C . GLN A 1 181 ? 6.728 -1.386 1.893 1.00 97.31 181 GLN A C 1
ATOM 1372 O O . GLN A 1 181 ? 7.598 -1.381 1.012 1.00 97.31 181 GLN A O 1
ATOM 1377 N N . GLY A 1 182 ? 5.571 -2.035 1.734 1.00 96.81 182 GLY A N 1
ATOM 1378 C CA . GLY A 1 182 ? 5.196 -2.722 0.500 1.00 96.81 182 GLY A CA 1
ATOM 1379 C C . GLY A 1 182 ? 5.116 -1.763 -0.687 1.00 96.81 182 GLY A C 1
ATOM 1380 O O . GLY A 1 182 ? 5.692 -2.040 -1.742 1.00 96.81 182 GLY A O 1
ATOM 1381 N N . GLN A 1 183 ? 4.476 -0.610 -0.493 1.00 97.12 183 GLN A N 1
ATOM 1382 C CA . GLN A 1 183 ? 4.348 0.430 -1.509 1.00 97.12 183 GLN A CA 1
ATOM 1383 C C . GLN A 1 183 ? 5.707 1.034 -1.879 1.00 97.12 183 GLN A C 1
ATOM 1385 O O . GLN A 1 183 ? 6.023 1.142 -3.064 1.00 97.12 183 GLN A O 1
ATOM 1390 N N . GLN A 1 184 ? 6.552 1.353 -0.896 1.00 97.31 184 GLN A N 1
ATOM 1391 C CA . GLN A 1 184 ? 7.892 1.888 -1.146 1.00 97.31 184 GLN A CA 1
ATOM 1392 C C . GLN A 1 184 ? 8.760 0.899 -1.939 1.00 97.31 184 GLN A C 1
ATOM 1394 O O . GLN A 1 184 ? 9.471 1.285 -2.866 1.00 97.31 184 GLN A O 1
ATOM 1399 N N . THR A 1 185 ? 8.659 -0.393 -1.621 1.00 97.31 185 THR A N 1
ATOM 1400 C CA . THR A 1 185 ? 9.374 -1.454 -2.345 1.00 97.31 185 THR A CA 1
ATOM 1401 C C . THR A 1 185 ? 8.889 -1.588 -3.793 1.00 97.31 185 THR A C 1
ATOM 1403 O O . THR A 1 185 ? 9.693 -1.854 -4.689 1.00 97.31 185 THR A O 1
ATOM 1406 N N . ALA A 1 186 ? 7.585 -1.425 -4.036 1.00 95.69 186 ALA A N 1
ATOM 1407 C CA . ALA A 1 186 ? 7.017 -1.451 -5.382 1.00 95.69 186 ALA A CA 1
ATOM 1408 C C . ALA A 1 186 ? 7.505 -0.257 -6.216 1.00 95.69 186 ALA A C 1
ATOM 1410 O O . ALA A 1 186 ? 8.044 -0.460 -7.301 1.00 95.69 186 ALA A O 1
ATOM 1411 N N . ILE A 1 187 ? 7.439 0.956 -5.656 1.00 97.81 187 ILE A N 1
ATOM 1412 C CA . ILE A 1 187 ? 7.929 2.180 -6.310 1.00 97.81 187 ILE A CA 1
ATOM 1413 C C . ILE A 1 187 ? 9.413 2.044 -6.664 1.00 97.81 187 ILE A C 1
ATOM 1415 O O . ILE A 1 187 ? 9.809 2.307 -7.797 1.00 97.81 187 ILE A O 1
ATOM 1419 N N . GLN A 1 188 ? 10.233 1.551 -5.732 1.00 98.00 188 GLN A N 1
ATOM 1420 C CA . GLN A 1 188 ? 11.663 1.361 -5.978 1.00 98.00 188 GLN A CA 1
ATOM 1421 C C . GLN A 1 188 ? 11.934 0.370 -7.124 1.00 98.00 188 GLN A C 1
ATOM 1423 O O . GLN A 1 188 ? 12.867 0.563 -7.911 1.0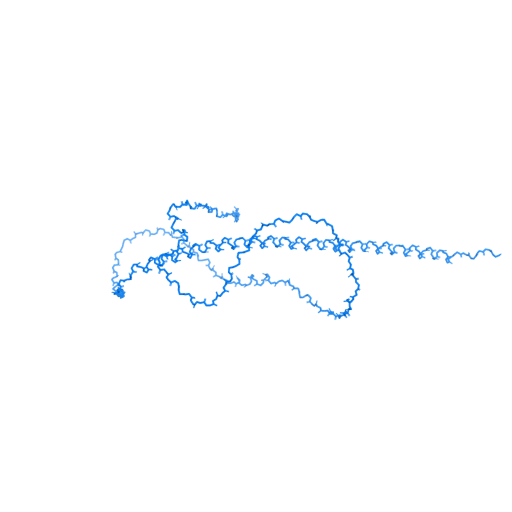0 98.00 188 GLN A O 1
ATOM 1428 N N . ARG A 1 189 ? 11.137 -0.703 -7.233 1.00 97.69 189 ARG A N 1
ATOM 1429 C CA . ARG A 1 189 ? 11.253 -1.655 -8.348 1.00 97.69 189 ARG A CA 1
ATOM 1430 C C . ARG A 1 189 ? 10.926 -0.998 -9.680 1.00 97.69 189 ARG A C 1
ATOM 1432 O O . ARG A 1 189 ? 11.680 -1.189 -10.632 1.00 97.69 189 ARG A O 1
ATOM 1439 N N . ASP A 1 190 ? 9.848 -0.230 -9.732 1.00 98.00 190 ASP A N 1
ATOM 1440 C CA . ASP A 1 190 ? 9.412 0.436 -10.956 1.00 98.00 190 ASP A CA 1
ATOM 1441 C C . ASP A 1 190 ? 10.439 1.474 -11.413 1.00 98.00 190 ASP A C 1
ATOM 1443 O O . ASP A 1 190 ? 10.851 1.461 -12.574 1.00 98.00 190 ASP A O 1
ATOM 1447 N N . GLU A 1 191 ? 10.955 2.293 -10.494 1.00 97.88 191 GLU A N 1
ATOM 1448 C CA . GLU A 1 191 ? 12.037 3.241 -10.784 1.00 97.88 191 GLU A CA 1
ATOM 1449 C C . GLU A 1 191 ? 13.288 2.538 -11.325 1.00 97.88 191 GLU A C 1
ATOM 1451 O O . GLU A 1 191 ? 13.914 3.013 -12.278 1.00 97.88 191 GLU A O 1
ATOM 1456 N N . THR A 1 192 ? 13.634 1.377 -10.760 1.00 98.19 192 THR A N 1
ATOM 1457 C CA . THR A 1 192 ? 14.779 0.580 -11.219 1.00 98.19 192 THR A CA 1
ATOM 1458 C C . THR A 1 192 ? 14.563 0.071 -12.644 1.00 98.19 192 THR A C 1
ATOM 1460 O O . THR A 1 192 ? 15.446 0.232 -13.488 1.00 98.19 192 THR A O 1
ATOM 1463 N N . MET A 1 193 ? 13.387 -0.488 -12.946 1.00 96.88 193 MET A N 1
ATOM 1464 C CA . MET A 1 193 ? 13.064 -0.964 -14.296 1.00 96.88 193 MET A CA 1
ATOM 1465 C C . MET A 1 193 ? 13.069 0.182 -15.313 1.00 96.88 193 MET A C 1
ATOM 1467 O O . MET A 1 193 ? 13.655 0.047 -16.388 1.00 96.88 193 MET A O 1
ATOM 1471 N N . VAL A 1 194 ? 12.487 1.333 -14.965 1.00 98.19 194 VAL A N 1
ATOM 1472 C CA . VAL A 1 194 ? 12.488 2.530 -15.822 1.00 98.19 194 VAL A CA 1
ATOM 1473 C C . VAL A 1 194 ? 13.918 2.998 -16.106 1.00 98.19 194 VAL A C 1
ATOM 1475 O O . VAL A 1 194 ? 14.258 3.302 -17.254 1.00 98.19 194 VAL A O 1
ATOM 1478 N N . PHE A 1 195 ? 14.783 3.015 -15.090 1.00 97.88 195 PHE A N 1
ATOM 1479 C CA . PHE A 1 195 ? 16.188 3.377 -15.263 1.00 97.88 195 PHE A CA 1
ATOM 1480 C C . PHE A 1 195 ? 16.933 2.396 -16.181 1.00 97.88 195 PHE A C 1
ATOM 1482 O O . PHE A 1 195 ? 17.645 2.824 -17.097 1.00 97.88 195 PHE A O 1
ATOM 1489 N N . GLU A 1 196 ? 16.752 1.089 -15.981 1.00 98.12 196 GLU A N 1
ATOM 1490 C CA . GLU A 1 196 ? 17.359 0.062 -16.832 1.00 98.12 196 GLU A CA 1
ATOM 1491 C C . GLU A 1 196 ? 16.888 0.176 -18.283 1.00 98.12 196 GLU A C 1
ATOM 1493 O O . GLU A 1 196 ? 17.719 0.156 -19.197 1.00 98.12 196 GLU A O 1
ATOM 1498 N N . MET A 1 197 ? 15.586 0.356 -18.510 1.00 97.94 197 MET A N 1
ATOM 1499 C CA . MET A 1 197 ? 15.020 0.538 -19.848 1.00 97.94 197 MET A CA 1
ATOM 1500 C C . MET A 1 197 ? 15.578 1.792 -20.530 1.00 97.94 197 MET A C 1
ATOM 1502 O O . MET A 1 197 ? 16.000 1.722 -21.685 1.00 97.94 197 MET A O 1
ATOM 1506 N N . SER A 1 198 ? 15.681 2.912 -19.807 1.00 98.19 198 SER A N 1
ATOM 1507 C CA . SER A 1 198 ? 16.271 4.147 -20.342 1.00 98.19 198 SER A CA 1
ATOM 1508 C C . SER A 1 198 ? 17.751 3.975 -20.704 1.00 98.19 198 SER A C 1
ATOM 1510 O O . SER A 1 198 ? 18.228 4.503 -21.713 1.00 98.19 198 SER A O 1
ATOM 1512 N N . SER A 1 199 ? 18.497 3.205 -19.908 1.00 98.38 199 SER A N 1
ATOM 1513 C CA . SER A 1 199 ? 19.890 2.866 -20.212 1.00 98.38 199 SER A CA 1
ATOM 1514 C C . SER A 1 199 ? 20.002 2.058 -21.511 1.00 98.38 199 SER A C 1
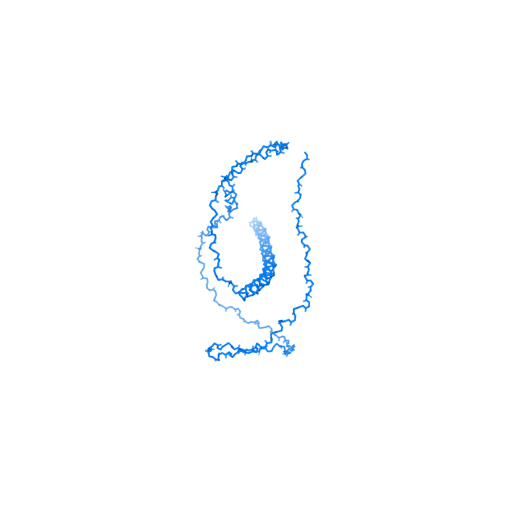ATOM 1516 O O . SER A 1 199 ? 20.780 2.419 -22.400 1.00 98.38 199 SER A O 1
ATOM 1518 N N . HIS A 1 200 ? 19.170 1.024 -21.668 1.00 98.25 200 HIS A N 1
ATOM 1519 C CA . HIS A 1 200 ? 19.133 0.201 -22.879 1.00 98.25 200 HIS A CA 1
ATOM 1520 C C . HIS A 1 200 ? 18.759 1.016 -24.121 1.00 98.25 200 HIS A C 1
ATOM 1522 O O . HIS A 1 200 ? 19.399 0.868 -25.165 1.00 98.25 200 HIS A O 1
ATOM 1528 N N . GLU A 1 201 ? 17.777 1.911 -24.008 1.00 98.12 201 GLU A N 1
ATOM 1529 C CA . GLU A 1 201 ? 17.375 2.806 -25.094 1.00 98.12 201 GLU A CA 1
ATOM 1530 C C . GLU A 1 201 ? 18.543 3.693 -25.547 1.00 98.12 201 GLU A C 1
ATOM 1532 O O . GLU A 1 201 ? 18.851 3.769 -26.740 1.00 98.12 201 GLU A O 1
ATOM 1537 N N . ARG A 1 202 ? 19.270 4.303 -24.602 1.00 98.19 202 ARG A N 1
ATOM 1538 C CA . ARG A 1 202 ? 20.451 5.122 -24.921 1.00 98.19 202 ARG A CA 1
ATOM 1539 C C . ARG A 1 202 ? 21.526 4.315 -25.639 1.00 98.19 202 ARG A C 1
ATOM 1541 O O . ARG A 1 202 ? 22.103 4.808 -26.612 1.00 98.19 202 ARG A O 1
ATOM 1548 N N . THR A 1 203 ? 21.796 3.091 -25.191 1.00 98.38 203 THR A N 1
ATOM 1549 C CA . THR A 1 203 ? 22.757 2.202 -25.856 1.00 98.38 203 THR A CA 1
ATOM 1550 C C . THR A 1 203 ? 22.307 1.857 -27.273 1.00 98.38 203 THR A C 1
ATOM 1552 O O . THR A 1 203 ? 23.110 1.943 -28.204 1.00 98.38 203 THR A O 1
ATOM 1555 N N . LEU A 1 204 ? 21.027 1.534 -27.468 1.00 98.56 204 LEU A N 1
ATOM 1556 C CA . LEU A 1 204 ? 20.478 1.216 -28.784 1.00 98.56 204 LEU A CA 1
ATOM 1557 C C . LEU A 1 204 ? 20.608 2.401 -29.751 1.00 98.56 204 LEU A C 1
ATOM 1559 O O . LEU A 1 204 ? 21.091 2.231 -30.872 1.00 98.56 204 LEU A O 1
ATOM 1563 N N . ILE A 1 205 ? 20.254 3.607 -29.301 1.00 98.50 205 ILE A N 1
ATOM 1564 C CA . ILE A 1 205 ? 20.386 4.838 -30.091 1.00 98.50 205 ILE A CA 1
ATOM 1565 C C . ILE A 1 205 ? 21.848 5.062 -30.502 1.00 98.50 205 ILE A C 1
ATOM 1567 O O . ILE A 1 205 ? 22.128 5.363 -31.665 1.00 98.50 205 ILE A O 1
ATOM 1571 N N . GLN A 1 206 ? 22.801 4.868 -29.586 1.00 98.25 206 GLN A N 1
ATOM 1572 C CA . GLN A 1 206 ? 24.228 4.981 -29.908 1.00 98.25 206 GLN A CA 1
ATOM 1573 C C . GLN A 1 206 ? 24.675 3.950 -30.954 1.00 98.25 206 GLN A C 1
ATOM 1575 O O . GLN A 1 206 ? 25.432 4.297 -31.866 1.00 98.25 206 GLN A O 1
ATOM 1580 N N . CYS A 1 207 ? 24.196 2.706 -30.865 1.00 98.31 207 CYS A N 1
ATOM 1581 C CA . CYS A 1 207 ? 24.471 1.673 -31.862 1.00 98.31 207 CYS A CA 1
ATOM 1582 C C . CYS A 1 207 ? 23.932 2.056 -33.246 1.00 98.31 207 CYS A C 1
ATOM 1584 O O . CYS A 1 207 ? 24.668 1.930 -34.226 1.00 98.31 207 CYS A O 1
ATOM 1586 N N . ILE A 1 208 ? 22.696 2.561 -33.326 1.00 98.31 208 ILE A N 1
ATOM 1587 C CA . ILE A 1 208 ? 22.075 3.009 -34.583 1.00 98.31 208 ILE A CA 1
ATOM 1588 C C . ILE A 1 208 ? 22.912 4.126 -35.217 1.00 98.31 208 ILE A C 1
ATOM 1590 O O . ILE A 1 208 ? 23.374 3.976 -36.348 1.00 98.31 208 ILE A O 1
ATOM 1594 N N . ILE A 1 209 ? 23.237 5.175 -34.455 1.00 98.31 209 ILE A N 1
ATOM 1595 C CA . ILE A 1 209 ? 24.071 6.290 -34.938 1.00 98.31 209 ILE A CA 1
ATOM 1596 C C . ILE A 1 209 ? 25.447 5.794 -35.415 1.00 98.31 209 ILE A C 1
ATOM 1598 O O . ILE A 1 209 ? 25.989 6.281 -36.412 1.00 98.31 209 ILE A O 1
ATOM 1602 N N . GLY A 1 210 ? 26.041 4.826 -34.711 1.00 98.00 210 GLY A N 1
ATOM 1603 C CA . GLY A 1 210 ? 27.314 4.220 -35.098 1.00 98.00 210 GLY A CA 1
ATOM 1604 C C . GLY A 1 210 ? 27.234 3.438 -36.412 1.00 98.00 210 GLY A C 1
ATOM 1605 O O . GLY A 1 210 ? 28.150 3.525 -37.235 1.00 98.00 210 GLY A O 1
ATOM 1606 N N . MET A 1 211 ? 26.150 2.692 -36.631 1.00 98.44 211 MET A N 1
ATOM 1607 C CA . MET A 1 211 ? 25.912 1.960 -37.879 1.00 98.44 211 MET A CA 1
ATOM 1608 C C . MET A 1 211 ? 25.676 2.907 -39.055 1.00 98.44 211 MET A C 1
ATOM 1610 O O . MET A 1 211 ? 26.304 2.715 -40.097 1.00 98.44 211 MET A O 1
ATOM 1614 N N . ASP A 1 212 ? 24.874 3.956 -38.871 1.00 98.31 212 ASP A N 1
ATOM 1615 C CA . ASP A 1 212 ? 24.582 4.946 -39.915 1.00 98.31 212 ASP A CA 1
ATOM 1616 C C . ASP A 1 212 ? 25.852 5.639 -40.415 1.00 98.31 212 ASP A C 1
ATOM 1618 O O . ASP A 1 212 ? 26.058 5.794 -41.620 1.00 98.31 212 ASP A O 1
ATOM 1622 N N . ARG A 1 213 ? 26.766 5.988 -39.501 1.00 98.25 213 ARG A N 1
ATOM 1623 C CA . ARG A 1 213 ? 28.076 6.551 -39.870 1.00 98.25 213 ARG A CA 1
ATOM 1624 C C . ARG A 1 213 ? 28.891 5.586 -40.729 1.00 98.25 213 ARG A C 1
ATOM 1626 O O . ARG A 1 213 ? 29.409 5.984 -41.768 1.00 98.25 213 ARG A O 1
ATOM 1633 N N . ARG A 1 214 ? 28.971 4.311 -40.330 1.00 98.06 214 ARG A N 1
ATOM 1634 C CA . ARG A 1 214 ? 29.700 3.277 -41.088 1.00 98.06 214 ARG A CA 1
ATOM 1635 C C . ARG A 1 214 ? 29.080 3.033 -42.462 1.00 98.06 214 ARG A C 1
ATOM 1637 O O . ARG A 1 214 ? 29.809 2.767 -43.414 1.00 98.06 214 ARG A O 1
ATOM 1644 N N . LEU A 1 215 ? 27.755 3.109 -42.561 1.00 98.00 215 LEU A N 1
ATOM 1645 C CA . LEU A 1 215 ? 27.037 2.979 -43.823 1.00 98.00 215 LEU A CA 1
ATOM 1646 C C . LEU A 1 215 ? 27.342 4.159 -44.755 1.00 98.00 215 LEU A C 1
ATOM 1648 O O . LEU A 1 215 ? 27.693 3.939 -45.913 1.00 98.00 215 LEU A O 1
ATOM 1652 N N . ALA A 1 216 ? 27.304 5.389 -44.237 1.00 97.62 216 ALA A N 1
ATOM 1653 C CA . ALA A 1 216 ? 27.652 6.589 -44.997 1.00 97.62 216 ALA A CA 1
ATOM 1654 C C . ALA A 1 216 ? 29.112 6.568 -45.495 1.00 97.62 216 ALA A C 1
ATOM 1656 O O . ALA A 1 216 ? 29.397 6.991 -46.617 1.00 97.62 216 ALA A O 1
ATOM 1657 N N . ASP A 1 217 ? 30.043 6.045 -44.693 1.00 97.50 217 ASP A N 1
ATOM 1658 C CA . ASP A 1 217 ? 31.444 5.877 -45.101 1.00 97.50 217 ASP A CA 1
ATOM 1659 C C . ASP A 1 217 ? 31.600 4.846 -46.232 1.00 97.50 217 ASP A C 1
ATOM 1661 O O . ASP A 1 217 ? 32.408 5.040 -47.145 1.00 97.50 217 ASP A O 1
ATOM 1665 N N . LEU A 1 218 ? 30.815 3.762 -46.201 1.00 96.69 218 LEU A N 1
ATOM 1666 C CA . LEU A 1 218 ? 30.785 2.766 -47.275 1.00 96.69 218 LEU A CA 1
ATOM 1667 C C . LEU A 1 218 ? 30.210 3.341 -48.572 1.00 96.69 218 LEU A C 1
ATOM 1669 O O . LEU A 1 218 ? 30.769 3.082 -49.636 1.00 96.69 218 LEU A O 1
ATOM 1673 N N . GLU A 1 219 ? 29.146 4.141 -48.491 1.00 96.62 219 GLU A N 1
ATOM 1674 C CA . GLU A 1 219 ? 28.524 4.795 -49.650 1.00 96.62 219 GLU A CA 1
ATOM 1675 C C . GLU A 1 219 ? 29.468 5.801 -50.328 1.00 96.62 219 GLU A C 1
ATOM 1677 O O . GLU A 1 219 ? 29.485 5.933 -51.551 1.00 96.62 219 GLU A O 1
ATOM 1682 N N . ARG A 1 220 ? 30.315 6.478 -49.546 1.00 96.88 220 ARG A N 1
ATOM 1683 C CA . ARG A 1 220 ? 31.307 7.437 -50.060 1.00 96.88 220 ARG A CA 1
ATOM 1684 C C . ARG A 1 220 ? 32.560 6.787 -50.649 1.00 96.88 220 ARG A C 1
ATOM 1686 O O . ARG A 1 220 ? 33.406 7.499 -51.196 1.00 96.88 220 ARG A O 1
ATOM 1693 N N . ARG A 1 221 ? 32.728 5.467 -50.532 1.00 97.00 221 ARG A N 1
ATOM 1694 C CA . ARG A 1 221 ? 33.919 4.775 -51.035 1.00 97.00 221 ARG A CA 1
ATOM 1695 C C . ARG A 1 221 ? 33.905 4.773 -52.573 1.00 97.00 221 ARG A C 1
ATOM 1697 O O . ARG A 1 221 ? 32.943 4.287 -53.161 1.00 97.00 221 ARG A O 1
ATOM 1704 N N . PRO A 1 222 ? 34.958 5.276 -53.248 1.00 94.06 222 PRO A N 1
ATOM 1705 C CA . PRO A 1 222 ? 34.993 5.299 -54.706 1.00 94.06 222 PRO A CA 1
ATOM 1706 C C . PRO A 1 222 ? 34.931 3.873 -55.278 1.00 94.06 222 PRO A C 1
ATOM 1708 O O . PRO A 1 222 ? 35.472 2.948 -54.655 1.00 94.06 222 PRO A O 1
ATOM 1711 N N . PRO A 1 223 ? 34.300 3.679 -56.454 1.00 90.25 223 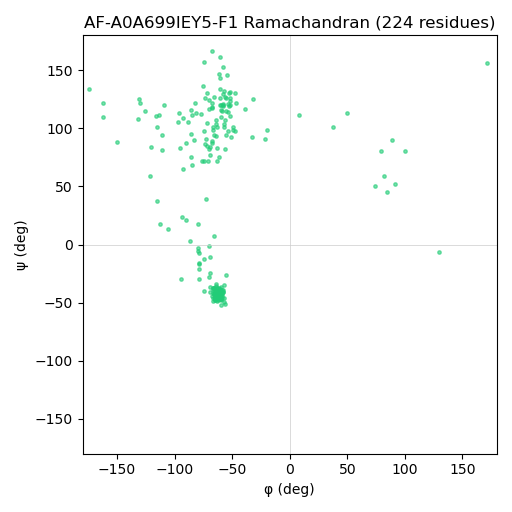PRO A N 1
ATOM 1712 C CA . PRO A 1 223 ? 34.277 2.383 -57.115 1.00 90.25 223 PRO A CA 1
ATOM 1713 C C . PRO A 1 223 ? 35.716 1.915 -57.344 1.00 90.25 223 PRO A C 1
ATOM 1715 O O . PRO A 1 223 ? 36.575 2.689 -57.772 1.00 90.25 223 PRO A O 1
ATOM 1718 N N . GLY A 1 224 ? 35.989 0.658 -56.989 1.00 92.69 224 GLY A N 1
ATOM 1719 C CA . GLY A 1 224 ? 37.313 0.070 -57.164 1.00 92.69 224 GLY A CA 1
ATOM 1720 C C . GLY A 1 224 ? 37.757 0.120 -58.633 1.00 92.69 224 GLY A C 1
ATOM 1721 O O . GLY A 1 224 ? 36.899 0.136 -59.520 1.00 92.69 224 GLY A O 1
ATOM 1722 N N . PRO A 1 225 ? 39.074 0.163 -58.902 1.00 89.44 225 PRO A N 1
ATOM 1723 C CA . PRO A 1 225 ? 39.587 0.170 -60.268 1.00 89.44 225 PRO A CA 1
ATOM 1724 C C . PRO A 1 225 ? 39.065 -1.057 -61.035 1.00 89.44 225 PRO A C 1
ATOM 1726 O O . PRO A 1 225 ? 39.178 -2.178 -60.536 1.00 89.44 225 PRO A O 1
ATOM 1729 N N . GLN A 1 226 ? 38.453 -0.806 -62.200 1.00 81.25 226 GLN A N 1
ATOM 1730 C CA . GLN A 1 226 ? 37.988 -1.820 -63.157 1.00 81.25 226 GLN A CA 1
ATOM 1731 C C . GLN A 1 226 ? 39.125 -2.296 -64.058 1.00 81.25 226 GLN A C 1
ATOM 1733 O O . GLN A 1 226 ? 39.990 -1.456 -64.399 1.00 81.25 226 GLN A O 1
#

Mean predicted aligned error: 21.17 Å

Foldseek 3Di:
DDDDDDPPPDPPDPPPPPDPDPVPPPPPPDPPPPPPDDPDDPPDDDPDPDDDDDDDDDDDDDDPPDDDDDDPDDDPDPPPDPPPPPPPDPVVVVVVVPPDPPPPPPCPPDPDPDDDDDDDDDDPPPPDDPPPPDPPDDDPVVVVVVVVVVVVVVVVVVVVVVVVVVVVVVVVVVVVVVVVVVVVVVVVVVVVVVVVVVVVVVVVVVVVVVVVVVVVVVVPDDDPDD

Radius of gyration: 41.25 Å; Cα contacts (8 Å, |Δi|>4): 0; chains: 1; bounding box: 83×81×122 Å

Sequence (226 aa):
MDEPLSPDRVFDFPMDEPEPHPAYDFFTPGPLPGYVGNPNNGNGWIKADVPLLGELGAMANEPMVGLLVDEIAEPIVEAEDQVIAPVIDMEDDIAMLFVDGNFSDGDSEGFKDEKEVGGPSTVTAEGQSFTLPAPIFPVPLTVIEDLSTDMGNLKYGHGHLFKKVIQAMDRLEQVGAQVEQGQQTAIQRDETMVFEMSSHERTLIQCIIGMDRRLADLERRPPGPQ

pLDDT: mean 70.25, std 20.85, range [39.41, 98.56]